Protein 4IIL (pdb70)

B-factor: mean 15.38, std 7.72, range [3.86, 47.24]

CATH classification: 3.40.50.2300 (+1 more: 3.40.50.2300)

Nearest PDB structures (foldseek):
  4iil-assembly1_A  TM=1.003E+00  e=1.555E-62  Treponema pallidum subsp. pallidum str. Nichols
  2fqy-assembly1_A  TM=8.908E-01  e=5.254E-22  Treponema pallidum
  7x0r-assembly1_A  TM=9.227E-01  e=4.796E-18  Acetivibrio thermocellus
  2hqb-assembly1_A  TM=8.273E-01  e=1.030E-17  Halalkalibacterium halodurans
  2fn9-assembly2_B  TM=6.939E-01  e=2.422E-09  Thermotoga maritima MSB8

Foldseek 3Di:
DEAEEEEEEQADCPQFLLNVLLVLQLVVQQVVVVVVVHHYHYYYHHPHWPNVCSLVVVLVVLVVVHHQEYEYEAACVVVSCVVSCVVRVNYAYEYECYFDADRQQYAYEHEQLLVLLLLLLLLQLVVLCDPPPQHDPAQEAEEEAQDDDCCVVPGNVVSSLVSNVVVPVRHDYHYHYQPAQADLCSSLVVLVVRVVVRHQEYEYNRGNNVLSNLVNCVVPPHAYAYEADDCCVVRQLRHQWYWHFSNNN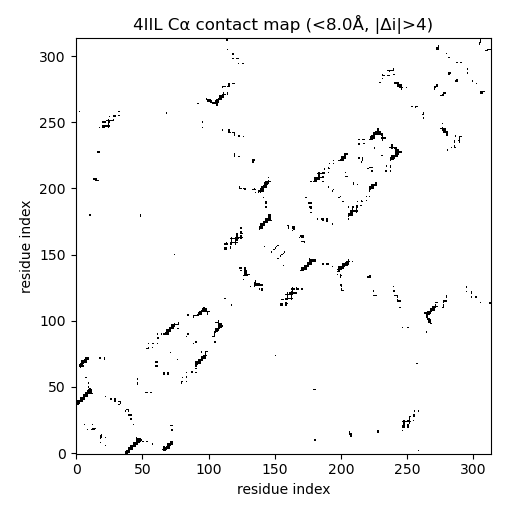VSNVQSNCSVVVNHHSYYYHYHYLLNPGIDIDPPDVSNVVNDDDVSSVVSVVVSVCPNVCVDDRD

Sequence (314 aa):
RRAVRRIAVFVPGFRHHDSPVYAMLCDGVERAVTQERATGRSSIGLDIIEAGPNQALWREKKLAHHLAAEQRYRLIVSSNPALPHVLEEPILRQFPLQRFLVLDAYAPQEHSSLITFRYNQWWEQAYLAGHLSALVSASAMRFANADKKIGLIAGQSSYPVMTTQTIIPAFLAGARAVDPAFEVDVRVVGNWYDAAKSADLARIILFHEGVDVMMMMPICGGANQGVLAAARELGFYVSSWFDDNGYARAPGYVVGSSVMEQERLAYEQTLLRCCIRRGELPSAGAWTLGVKDGYVRFIEEDPLYLQTVPEPIRVRRQSSALLRRRIQSGELTLP

Radius of gyration: 19.91 Å; Cα contacts (8 Å, |Δi|>4): 736; chains: 1; bounding box: 40×53×46 Å

Secondary structure (DSSP, 8-state):
--EEEEEEESS-STT-HHHHHHHHHHHHHHHHHHTTT--EEEEEEE--S-GGGHHHHHHHHHHTT--SEEEEESTTHHHHHHHHHHH-TT--EEEES---TT-SSEEEEEE-HHHHHHHHHHHHHHHHHS--TT--SS-EEEEEESS--HHIIIIIHHHHHHHHHHH-TT-EEEEEE-SSSS-HHHHHHHHHHHHHHT--EEEEE-GGGHHHHHHHIIIII-EEEEEES--GGGSTTTEEEEEEE-HHHHHHHHHHHHHHT---S-EEEEE-GGGTSEEE----HHHHHHS-HHHHHHHHHHHHHHHHSSS---

InterPro domains:
  IPR003760 ABC transporter substrate-binding protein PnrA-like [PF02608] (30-337)
  IPR028082 Periplasmic binding protein-like I [SSF53822] (31-291)
  IPR050957 BMP Lipoprotein [PTHR34296] (67-340)

Organism: Treponema pallidum (strain Nichols) (NCBI:txid243276)

Structure (mmCIF, N/CA/C/O backbone):
data_4IIL
#
_entry.id   4IIL
#
_cell.length_a   75.955
_cell.length_b   107.790
_cell.length_c   72.881
_cell.angle_alpha   90.000
_cell.angle_beta   90.000
_cell.angle_gamma   90.000
#
_symmetry.space_group_name_H-M   'C 2 2 21'
#
loop_
_entity.id
_entity.type
_entity.pdbx_description
1 polymer 'Membrane lipoprotein TpN38(b)'
2 non-polymer RIBOFLAVIN
3 non-polymer 'SODIUM ION'
4 non-polymer 'POTASSIUM ION'
5 non-polymer 1,2-ETHANEDIOL
6 water water
#
loop_
_atom_site.group_PDB
_atom_site.id
_atom_site.type_symbol
_atom_site.label_atom_id
_atom_site.label_alt_id
_atom_site.label_comp_id
_atom_site.label_asym_id
_atom_site.label_entity_id
_atom_site.label_seq_id
_atom_site.pdbx_PDB_ins_code
_atom_site.Cartn_x
_atom_site.Cartn_y
_atom_site.Cartn_z
_atom_site.occupancy
_atom_site.B_iso_or_equiv
_atom_site.auth_seq_id
_atom_site.auth_comp_id
_atom_site.auth_asym_id
_atom_site.auth_atom_id
_atom_site.pdbx_PDB_model_num
ATOM 1 N N A ARG A 1 31 ? 2.691 63.977 8.153 0.54 33.09 9 ARG A N 1
ATOM 2 N N B ARG A 1 31 ? 2.843 64.035 8.393 0.46 32.10 9 ARG A N 1
ATOM 3 C CA A ARG A 1 31 ? 4.052 63.991 7.621 0.54 32.13 9 ARG A CA 1
ATOM 4 C CA B ARG A 1 31 ? 4.048 64.050 7.568 0.46 31.44 9 ARG A CA 1
ATOM 5 C C A ARG A 1 31 ? 4.576 62.581 7.410 0.54 30.76 9 ARG A C 1
ATOM 6 C C B ARG A 1 31 ? 4.620 62.637 7.421 0.46 30.40 9 ARG A C 1
ATOM 7 O O A ARG A 1 31 ? 4.461 61.733 8.296 0.54 30.76 9 ARG A O 1
ATOM 8 O O B ARG A 1 31 ? 4.567 61.840 8.360 0.46 30.24 9 ARG A O 1
ATOM 47 N N . ALA A 1 32 ? 5.169 62.336 6.244 1.00 29.11 10 ALA A N 1
ATOM 48 C CA . ALA A 1 32 ? 5.792 61.036 5.979 1.00 28.08 10 ALA A CA 1
ATOM 49 C C . ALA A 1 32 ? 7.067 60.866 6.797 1.00 27.59 10 ALA A C 1
ATOM 50 O O . ALA A 1 32 ? 7.735 61.841 7.135 1.00 30.10 10 ALA A O 1
ATOM 58 N N . VAL A 1 33 ? 7.399 59.620 7.107 1.00 22.61 11 VAL A N 1
ATOM 59 C CA . VAL A 1 33 ? 8.579 59.291 7.890 1.00 19.38 11 VAL A CA 1
ATOM 60 C C . VAL A 1 33 ? 9.286 58.105 7.223 1.00 15.75 11 VAL A C 1
ATOM 61 O O . VAL A 1 33 ? 8.633 57.173 6.794 1.00 19.44 11 VAL A O 1
ATOM 74 N N A ARG A 1 34 ? 10.610 58.156 7.157 0.16 15.61 12 ARG A N 1
ATOM 75 N N B ARG A 1 34 ? 10.611 58.180 7.090 0.84 14.11 12 ARG A N 1
ATOM 76 C CA A ARG A 1 34 ? 11.378 57.057 6.589 0.16 15.11 12 ARG A CA 1
ATOM 77 C CA B ARG A 1 34 ? 11.421 57.073 6.563 0.84 12.33 12 ARG A CA 1
ATOM 78 C C A ARG A 1 34 ? 12.515 56.638 7.513 0.16 12.47 12 ARG A C 1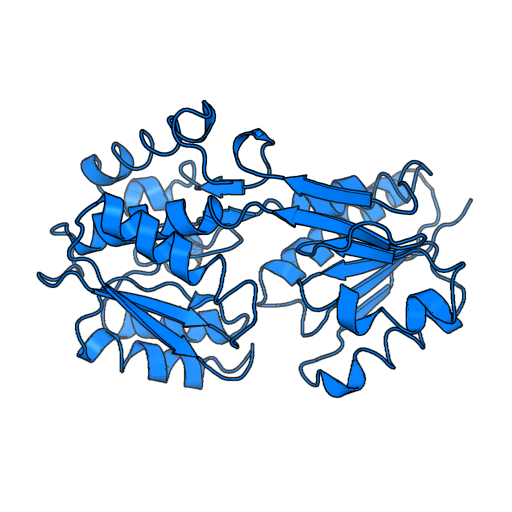
ATOM 79 C C B ARG A 1 34 ? 12.457 56.645 7.586 0.84 9.57 12 ARG A C 1
ATOM 80 O O A ARG A 1 34 ? 13.324 57.456 7.948 0.16 12.70 12 ARG A O 1
ATOM 81 O O B ARG A 1 34 ? 13.177 57.470 8.135 0.84 10.05 12 ARG A O 1
ATOM 122 N N . ILE A 1 35 ? 12.546 55.344 7.807 1.00 9.71 13 ILE A N 1
ATOM 123 C CA . ILE A 1 35 ? 13.452 54.762 8.775 1.00 8.77 13 ILE A CA 1
ATOM 124 C C . ILE A 1 35 ? 14.318 53.724 8.074 1.00 9.04 13 ILE A C 1
ATOM 125 O O . ILE A 1 35 ? 13.842 52.988 7.194 1.00 8.99 13 ILE A O 1
ATOM 142 N N . ALA A 1 36 ? 15.590 53.672 8.455 1.00 7.37 14 ALA A N 1
ATOM 143 C CA . ALA A 1 36 ? 16.482 52.608 8.013 1.00 7.88 14 ALA A CA 1
ATOM 144 C C . ALA A 1 36 ? 16.948 51.803 9.209 1.00 7.17 14 ALA A C 1
ATOM 145 O O . ALA A 1 36 ? 17.204 52.367 10.274 1.00 9.02 14 ALA A O 1
ATOM 152 N N . VAL A 1 37 ? 17.062 50.487 9.028 1.00 7.05 15 VAL A N 1
ATOM 153 C CA . VAL A 1 37 ? 17.739 49.630 9.995 1.00 6.16 15 VAL A CA 1
ATOM 154 C C . VAL A 1 37 ? 19.006 49.105 9.352 1.00 6.73 15 VAL A C 1
ATOM 155 O O . VAL A 1 37 ? 18.956 48.508 8.280 1.00 9.05 15 VAL A O 1
ATOM 168 N N . PHE A 1 38 ? 20.136 49.352 10.007 1.00 6.55 16 PHE A N 1
ATOM 169 C CA . PHE A 1 38 ? 21.420 48.813 9.576 1.00 6.54 16 PHE A CA 1
ATOM 170 C C . PHE A 1 38 ? 21.721 47.570 10.408 1.00 6.38 16 PHE A C 1
ATOM 171 O O . PHE A 1 38 ? 21.907 47.653 11.629 1.00 7.02 16 PHE A O 1
ATOM 188 N N . VAL A 1 39 ? 21.714 46.411 9.754 1.00 6.71 17 VAL A N 1
ATOM 189 C CA . VAL A 1 39 ? 21.995 45.163 10.456 1.00 6.29 17 VAL A CA 1
ATOM 190 C C . VAL A 1 39 ? 23.476 44.814 10.248 1.00 6.88 17 VAL A C 1
ATOM 191 O O . VAL A 1 39 ? 23.890 44.555 9.105 1.00 7.64 17 VAL A O 1
ATOM 204 N N . PRO A 1 40 ? 24.271 44.801 11.336 1.00 7.63 18 PRO A N 1
ATOM 205 C CA . PRO A 1 40 ? 25.702 44.522 11.190 1.00 7.85 18 PRO A CA 1
ATOM 206 C C . PRO A 1 40 ? 25.941 43.007 11.120 1.00 7.89 18 PRO A C 1
ATOM 207 O O . PRO A 1 40 ? 26.475 42.394 12.039 1.00 8.25 18 PRO A O 1
ATOM 218 N N . GLY A 1 41 ? 25.530 42.424 9.996 1.00 8.25 19 GLY A N 1
ATOM 219 C CA . GLY A 1 41 ? 25.517 40.991 9.786 1.00 8.32 19 GLY A CA 1
ATOM 220 C C . GLY A 1 41 ? 24.268 40.629 9.006 1.00 9.03 19 GLY A C 1
ATOM 221 O O . GLY A 1 41 ? 23.938 41.295 8.020 1.00 9.07 19 GLY A O 1
ATOM 225 N N . PHE A 1 42 ? 23.567 39.598 9.469 1.00 9.38 20 PHE A N 1
ATOM 226 C CA . PHE A 1 42 ? 22.337 39.118 8.845 1.00 9.56 20 PHE A CA 1
ATOM 227 C C . PHE A 1 42 ? 21.245 39.085 9.899 1.00 9.58 20 PHE A C 1
ATOM 228 O O . PHE A 1 42 ? 21.502 38.805 11.077 1.00 10.50 20 PHE A O 1
ATOM 245 N N . ARG A 1 43 ? 20.021 39.353 9.464 1.00 9.43 21 ARG A N 1
ATOM 246 C CA . ARG A 1 43 ? 18.858 39.332 10.347 1.00 10.66 21 ARG A CA 1
ATOM 247 C C . ARG A 1 43 ? 18.512 37.929 10.886 1.00 9.92 21 ARG A C 1
ATOM 248 O O . ARG A 1 43 ? 18.381 37.715 12.091 1.00 11.77 21 ARG A O 1
ATOM 269 N N A HIS A 1 44 ? 18.370 36.984 9.970 0.48 10.21 22 HIS A N 1
ATOM 270 N N B HIS A 1 44 ? 18.327 36.978 9.982 0.52 9.86 22 HIS A N 1
ATOM 271 C CA A HIS A 1 44 ? 17.975 35.633 10.317 0.48 12.19 22 HIS A CA 1
ATOM 272 C CA B HIS A 1 44 ? 17.884 35.643 10.361 0.52 12.36 22 HIS A CA 1
ATOM 273 C C A HIS A 1 44 ? 19.054 34.954 11.145 0.48 11.71 22 HIS A C 1
ATOM 274 C C B HIS A 1 44 ? 18.998 34.878 11.066 0.52 12.37 22 HIS A C 1
ATOM 275 O O A HIS A 1 44 ? 20.247 35.121 10.895 0.48 13.99 22 HIS A O 1
ATOM 276 O O B HIS A 1 44 ? 20.152 34.901 10.646 0.52 13.80 22 HIS A O 1
ATOM 305 N N . ASP A 1 45 ? 18.613 34.170 12.115 1.00 13.02 23 ASP A N 1
ATOM 306 C CA . ASP A 1 45 ? 19.477 33.309 12.889 1.00 11.26 23 ASP A CA 1
ATOM 307 C C . ASP A 1 45 ? 20.390 34.058 13.854 1.00 8.37 23 ASP A C 1
ATOM 308 O O . ASP A 1 45 ? 21.179 33.423 14.510 1.00 8.95 23 ASP A O 1
ATOM 318 N N . SER A 1 46 ? 20.235 35.380 13.973 1.00 8.53 24 SER A N 1
ATOM 319 C CA . SER A 1 46 ? 20.939 36.207 14.956 1.00 8.16 24 SER A CA 1
ATOM 320 C C . SER A 1 46 ? 19.940 36.854 15.895 1.00 8.21 24 SER A C 1
ATOM 321 O O . SER A 1 46 ? 19.326 37.833 15.527 1.00 8.53 24 SER A O 1
ATOM 329 N N . PRO A 1 47 ? 19.787 36.318 17.116 1.00 8.89 25 PRO A N 1
ATOM 330 C CA . PRO A 1 47 ? 18.702 36.810 17.988 1.00 9.59 25 PRO A CA 1
ATOM 331 C C . PRO A 1 47 ? 18.642 38.325 18.138 1.00 8.10 25 PRO A C 1
ATOM 332 O O . PRO A 1 47 ? 17.577 38.902 17.989 1.00 8.60 25 PRO A O 1
ATOM 343 N N . VAL A 1 48 ? 19.763 38.976 18.387 1.00 8.14 26 VAL A N 1
ATOM 344 C CA . VAL A 1 48 ? 19.721 40.430 18.582 1.00 8.37 26 VAL A CA 1
ATOM 345 C C . VAL A 1 48 ? 19.169 41.158 17.358 1.00 7.08 26 VAL A C 1
ATOM 346 O O . VAL A 1 48 ? 18.440 42.137 17.492 1.00 7.43 26 VAL A O 1
ATOM 359 N N . TYR A 1 49 ? 19.549 40.716 16.159 1.00 7.87 27 TYR A N 1
ATOM 360 C CA . TYR A 1 49 ? 19.141 41.419 14.946 1.00 7.86 27 TYR A CA 1
ATOM 361 C C . TYR A 1 49 ? 17.734 41.012 14.517 1.00 7.39 27 TYR A C 1
ATOM 362 O O . TYR A 1 49 ? 16.985 41.836 13.969 1.00 8.34 27 TYR A O 1
ATOM 380 N N . ALA A 1 50 ? 17.364 39.750 14.739 1.00 7.55 28 ALA A N 1
ATOM 381 C CA . ALA A 1 50 ? 16.010 39.306 14.441 1.00 8.03 28 ALA A CA 1
ATOM 382 C C . ALA A 1 50 ? 15.036 40.097 15.322 1.00 7.51 28 ALA A C 1
ATOM 383 O O . ALA A 1 50 ? 14.009 40.592 14.850 1.00 8.11 28 ALA A O 1
ATOM 390 N N . MET A 1 51 ? 15.355 40.236 16.607 1.00 6.86 29 MET A N 1
ATOM 391 C CA . MET A 1 51 ? 14.510 40.983 17.532 1.00 7.28 29 MET A CA 1
ATOM 392 C C . MET A 1 51 ? 14.44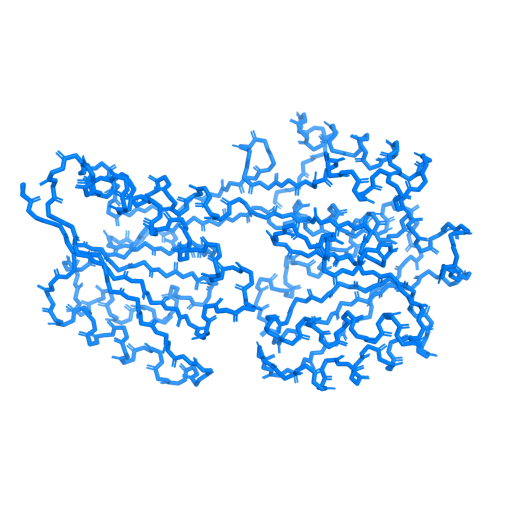0 42.449 17.118 1.00 6.05 29 MET A C 1
ATOM 393 O O . MET A 1 51 ? 13.372 43.067 17.130 1.00 7.54 29 MET A O 1
ATOM 407 N N . LEU A 1 52 ? 15.585 43.029 16.760 1.00 6.32 30 LEU A N 1
ATOM 408 C CA . LEU A 1 52 ? 15.640 44.435 16.362 1.00 7.45 30 LEU A CA 1
ATOM 409 C C . LEU A 1 52 ? 14.700 44.674 15.177 1.00 6.89 30 LEU A C 1
ATOM 410 O O . LEU A 1 52 ? 13.854 45.582 15.192 1.00 7.53 30 LEU A O 1
ATOM 426 N N . CYS A 1 53 ? 14.874 43.884 14.126 1.00 6.53 31 CYS A N 1
ATOM 427 C CA . CYS A 1 53 ? 14.082 44.076 12.930 1.00 7.20 31 CYS A CA 1
ATOM 428 C C . CYS A 1 53 ? 12.603 43.792 13.176 1.00 6.32 31 CYS A C 1
ATOM 429 O O . CYS A 1 53 ? 11.754 44.520 12.676 1.00 7.68 31 CYS A O 1
ATOM 437 N N . ASP A 1 54 ? 12.289 42.735 13.930 1.00 7.21 32 ASP A N 1
ATOM 438 C CA . ASP A 1 54 ? 10.900 42.424 14.248 1.00 7.95 32 ASP A CA 1
ATOM 439 C C . ASP A 1 54 ? 10.239 43.607 14.959 1.00 6.74 32 ASP A C 1
ATOM 440 O O . ASP A 1 54 ? 9.101 43.969 14.653 1.00 8.85 32 ASP A O 1
ATOM 449 N N . GLY A 1 55 ? 10.930 44.210 15.932 1.00 7.50 33 GLY A N 1
ATOM 450 C CA . GLY A 1 55 ? 10.324 45.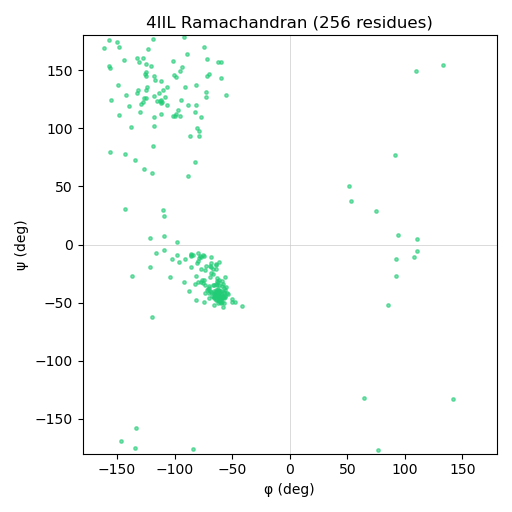300 16.685 1.00 7.68 33 GLY A CA 1
ATOM 451 C C . GLY A 1 55 ? 10.150 46.571 15.866 1.00 7.11 33 GLY A C 1
ATOM 452 O O . GLY A 1 55 ? 9.110 47.232 15.967 1.00 7.62 33 GLY A O 1
ATOM 456 N N . VAL A 1 56 ? 11.150 46.919 15.062 1.00 6.91 34 VAL A N 1
ATOM 457 C CA . VAL A 1 56 ? 11.021 48.087 14.193 1.00 7.17 34 VAL A CA 1
ATOM 458 C C . VAL A 1 56 ? 9.857 47.870 13.226 1.00 7.35 34 VAL A C 1
ATOM 459 O O . VAL A 1 56 ? 9.018 48.763 13.036 1.00 7.87 34 VAL A O 1
ATOM 472 N N . GLU A 1 57 ? 9.789 46.682 12.620 1.00 7.99 35 GLU A N 1
ATOM 473 C CA . GLU A 1 57 ? 8.699 46.371 11.701 1.00 8.81 35 GLU A CA 1
ATOM 474 C C . GLU A 1 57 ? 7.346 46.442 12.382 1.00 10.08 35 GLU A C 1
ATOM 475 O O . GLU A 1 57 ? 6.385 46.929 11.794 1.00 10.20 35 GLU A O 1
ATOM 487 N N . ARG A 1 58 ? 7.258 45.969 13.615 1.00 9.09 36 ARG A N 1
ATOM 488 C CA . ARG A 1 58 ? 5.978 45.982 14.319 1.00 8.90 36 ARG A CA 1
ATOM 489 C C . ARG A 1 58 ? 5.485 47.421 14.501 1.00 8.98 36 ARG A C 1
ATOM 490 O O . ARG A 1 58 ? 4.303 47.715 14.301 1.00 9.94 36 ARG A O 1
ATOM 511 N N . ALA A 1 59 ? 6.390 48.316 14.866 1.00 8.62 37 ALA A N 1
ATOM 512 C CA . ALA A 1 59 ? 6.037 49.726 15.044 1.00 8.86 37 ALA A CA 1
ATOM 513 C C . ALA A 1 59 ? 5.620 50.368 13.719 1.00 8.58 37 ALA A C 1
ATOM 514 O O . ALA A 1 59 ? 4.621 51.090 13.657 1.00 9.07 37 ALA A O 1
ATOM 521 N N . VAL A 1 60 ? 6.395 50.125 12.668 1.00 9.07 38 VAL A N 1
ATOM 522 C CA . VAL A 1 60 ? 6.106 50.691 11.366 1.00 9.11 38 VAL A CA 1
ATOM 523 C C . VAL A 1 60 ? 4.750 50.184 10.838 1.00 9.41 38 VAL A C 1
ATOM 524 O O . VAL A 1 60 ? 3.942 50.983 10.374 1.00 10.09 38 VAL A O 1
ATOM 537 N N . THR A 1 61 ? 4.511 48.876 10.910 1.00 10.22 39 THR A N 1
ATOM 538 C CA . THR A 1 61 ? 3.261 48.290 10.443 1.00 11.02 39 THR A CA 1
ATOM 539 C C . THR A 1 61 ? 2.089 48.890 11.222 1.00 11.35 39 THR A C 1
ATOM 540 O O . THR A 1 61 ? 1.052 49.246 10.660 1.00 11.51 39 THR A O 1
ATOM 551 N N . GLN A 1 62 ? 2.265 49.025 12.526 1.00 10.19 40 GLN A N 1
ATOM 552 C CA . GLN A 1 62 ? 1.222 49.566 13.377 1.00 10.61 40 GLN A CA 1
ATOM 553 C C . GLN A 1 62 ? 0.841 50.968 12.959 1.00 9.87 40 GLN A C 1
ATOM 554 O O . GLN A 1 62 ? -0.334 51.286 12.780 1.00 11.45 40 GLN A O 1
ATOM 568 N N . GLU A 1 63 ? 1.834 51.832 12.801 1.00 10.19 41 GLU A N 1
ATOM 569 C CA . GLU A 1 63 ? 1.534 53.217 12.470 1.00 11.46 41 GLU A CA 1
ATOM 570 C C . GLU A 1 63 ? 1.092 53.407 11.017 1.00 12.34 41 GLU A C 1
ATOM 571 O O . GLU A 1 63 ? 0.276 54.284 10.723 1.00 13.73 41 GLU A O 1
ATOM 583 N N . ARG A 1 64 ? 1.586 52.581 10.107 1.00 12.18 42 ARG A N 1
ATOM 584 C CA . ARG A 1 64 ? 1.062 52.584 8.740 1.00 14.17 42 ARG A CA 1
ATOM 585 C C . ARG A 1 64 ? -0.437 52.332 8.718 1.00 14.87 42 ARG A C 1
ATOM 586 O O . ARG A 1 64 ? -1.160 52.898 7.898 1.00 16.51 42 ARG A O 1
ATOM 607 N N . ALA A 1 65 ? -0.900 51.461 9.606 1.00 14.73 43 ALA A N 1
ATOM 608 C CA . ALA A 1 65 ? -2.303 51.062 9.630 1.00 16.84 43 ALA A CA 1
ATOM 609 C C . ALA A 1 65 ? -3.230 52.199 10.060 1.00 19.12 43 ALA A C 1
ATOM 610 O O . ALA A 1 65 ? -4.460 52.079 9.942 1.00 22.95 43 ALA A O 1
ATOM 617 N N . THR A 1 66 ? -2.662 53.296 10.549 1.00 17.06 44 THR A N 1
ATOM 618 C CA . THR A 1 66 ? -3.451 54.476 10.886 1.00 17.70 44 THR A CA 1
ATOM 619 C C . THR A 1 66 ? -3.656 55.368 9.669 1.00 19.46 44 THR A C 1
ATOM 620 O O . THR A 1 66 ? -4.410 56.333 9.735 1.00 22.85 44 THR A O 1
ATOM 631 N N . GLY A 1 67 ? -2.976 55.057 8.568 1.00 18.34 45 GLY A N 1
ATOM 632 C CA . GLY A 1 67 ? -3.110 55.825 7.342 1.00 20.40 45 GLY A CA 1
ATOM 633 C C . GLY A 1 67 ? -1.860 56.610 7.019 1.00 21.42 45 GLY A C 1
ATOM 634 O O . GLY A 1 67 ? -1.741 57.232 5.966 1.00 25.41 45 GLY A O 1
ATOM 638 N N . ARG A 1 68 ? -0.902 56.572 7.922 1.00 18.43 46 ARG A N 1
ATOM 639 C CA . ARG A 1 68 ? 0.308 57.336 7.742 1.00 18.92 46 ARG A CA 1
ATOM 640 C C . ARG A 1 68 ? 1.296 56.671 6.793 1.00 16.57 46 ARG A C 1
ATOM 641 O O . ARG A 1 68 ? 1.430 55.456 6.780 1.00 16.74 46 ARG A O 1
ATOM 662 N N A SER A 1 69 ? 1.999 57.489 6.016 0.48 16.93 47 SER A N 1
ATOM 663 N N B SER A 1 69 ? 2.001 57.487 6.017 0.52 17.04 47 SER A N 1
ATOM 664 C CA A SER A 1 69 ? 3.030 57.010 5.102 0.48 17.12 47 SER A CA 1
ATOM 665 C CA B SER A 1 69 ? 3.029 56.994 5.109 0.52 17.34 47 SER A CA 1
ATOM 666 C C A SER A 1 69 ? 4.343 56.831 5.853 0.48 15.12 47 SER A C 1
ATOM 667 C C B SER A 1 69 ? 4.340 56.828 5.857 0.52 15.16 47 SER A C 1
ATOM 668 O O A SER A 1 69 ? 4.938 57.805 6.327 0.48 15.46 47 SER A O 1
ATOM 669 O O B SER A 1 69 ? 4.933 57.804 6.329 0.52 15.36 47 SER A O 1
ATOM 684 N N . ILE A 1 70 ? 4.795 55.587 5.962 1.00 14.85 48 ILE A N 1
ATOM 685 C CA . ILE A 1 70 ? 6.035 55.283 6.661 1.00 14.89 48 ILE A CA 1
ATOM 686 C C . ILE A 1 70 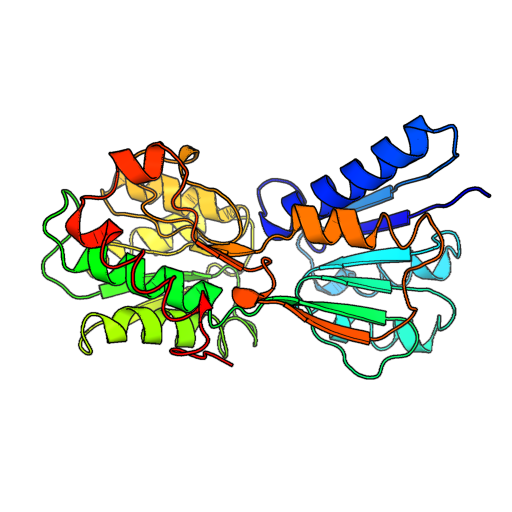? 6.847 54.332 5.817 1.00 14.76 48 ILE A C 1
ATOM 687 O O . ILE A 1 70 ? 6.366 53.286 5.395 1.00 18.19 48 ILE A O 1
ATOM 704 N N . GLY A 1 71 ? 8.076 54.726 5.537 1.00 14.33 49 GLY A N 1
ATOM 705 C CA . GLY A 1 71 ? 8.994 53.885 4.797 1.00 14.20 49 GLY A CA 1
ATOM 706 C C . GLY A 1 71 ? 9.937 53.179 5.750 1.00 13.00 49 GLY A C 1
ATOM 707 O O . GLY A 1 71 ? 10.351 53.745 6.772 1.00 13.75 49 GLY A O 1
ATOM 711 N N . LEU A 1 72 ? 10.284 51.940 5.428 1.00 11.24 50 LEU A N 1
ATOM 712 C CA . LEU A 1 72 ? 11.261 51.188 6.211 1.00 10.06 50 LEU A CA 1
ATOM 713 C C . LEU A 1 72 ? 12.155 50.407 5.265 1.00 9.46 50 LEU A C 1
ATOM 714 O O . LEU A 1 72 ? 11.688 49.570 4.489 1.00 10.59 50 LEU A O 1
ATOM 730 N N . ASP A 1 73 ? 13.452 50.711 5.312 1.00 7.97 51 ASP A N 1
ATOM 731 C CA . ASP A 1 73 ? 14.468 49.974 4.577 1.00 7.80 51 ASP A CA 1
ATOM 732 C C . ASP A 1 73 ? 15.380 49.263 5.575 1.00 8.54 51 ASP A C 1
ATOM 733 O O . ASP A 1 73 ? 15.869 49.865 6.537 1.00 9.77 51 ASP A O 1
ATOM 742 N N . ILE A 1 74 ? 15.611 47.969 5.357 1.00 7.71 52 ILE A N 1
ATOM 743 C CA . ILE A 1 74 ? 16.518 47.180 6.189 1.00 7.85 52 ILE A CA 1
ATOM 744 C C . ILE A 1 74 ? 17.730 46.814 5.339 1.00 8.67 52 ILE A C 1
ATOM 745 O O . ILE A 1 74 ? 17.606 46.214 4.273 1.00 9.68 52 ILE A O 1
ATOM 761 N N . ILE A 1 75 ? 18.899 47.221 5.801 1.00 7.72 53 ILE A N 1
ATOM 762 C CA . ILE A 1 75 ? 20.152 46.940 5.104 1.00 8.75 53 ILE A CA 1
ATOM 763 C C . ILE A 1 75 ? 20.895 45.863 5.886 1.00 8.67 53 ILE A C 1
ATOM 764 O O . ILE A 1 75 ? 21.224 46.061 7.054 1.00 9.91 53 ILE A O 1
ATOM 780 N N . GLU A 1 76 ? 21.156 44.727 5.250 1.00 8.98 54 GLU A N 1
ATOM 781 C CA . GLU A 1 76 ? 21.967 43.689 5.852 1.00 9.65 54 GLU A CA 1
ATOM 782 C C . GLU A 1 76 ? 23.380 43.852 5.375 1.00 9.70 54 GLU A C 1
ATOM 783 O O . GLU A 1 76 ? 23.700 43.579 4.214 1.00 13.43 54 GLU A O 1
ATOM 795 N N . ALA A 1 77 ? 24.250 44.258 6.273 1.00 9.29 55 ALA A N 1
ATOM 796 C CA . ALA A 1 77 ? 25.619 44.562 5.879 1.00 10.34 55 ALA A CA 1
ATOM 797 C C . ALA A 1 77 ? 26.438 43.311 5.591 1.00 9.91 55 ALA A C 1
ATOM 798 O O . ALA A 1 77 ? 27.451 43.388 4.909 1.00 13.33 55 ALA A O 1
ATOM 805 N N . GLY A 1 78 ? 26.029 42.170 6.122 1.00 10.77 56 GLY A N 1
ATOM 806 C CA . GLY A 1 78 ? 26.848 40.985 6.003 1.00 11.55 56 GLY A CA 1
ATOM 807 C C . GLY A 1 78 ? 28.029 40.992 6.959 1.00 10.60 56 GLY A C 1
ATOM 808 O O . GLY A 1 78 ? 28.190 41.898 7.779 1.00 10.76 56 GLY A O 1
ATOM 812 N N . PRO A 1 79 ? 28.876 39.956 6.867 1.00 10.99 57 PRO A N 1
ATOM 813 C CA . PRO A 1 79 ? 29.878 39.709 7.902 1.00 11.68 57 PRO A CA 1
ATOM 814 C C . PRO A 1 79 ? 31.126 40.575 7.817 1.00 12.51 57 PRO A C 1
ATOM 815 O O . PRO A 1 79 ? 31.877 40.586 8.805 1.00 15.24 57 PRO A O 1
ATOM 826 N N . ASN A 1 80 ? 31.357 41.265 6.698 1.00 11.14 58 ASN A N 1
ATOM 827 C CA . ASN A 1 80 ? 32.606 41.992 6.504 1.00 12.48 58 ASN A CA 1
ATOM 828 C C . ASN A 1 80 ? 32.579 43.311 7.259 1.00 11.15 58 ASN A C 1
ATOM 829 O O . ASN A 1 80 ? 32.054 44.318 6.767 1.00 11.93 58 ASN A O 1
ATOM 840 N N . GLN A 1 81 ? 33.169 43.318 8.446 1.00 11.07 59 GLN A N 1
ATOM 841 C CA . GLN A 1 81 ? 33.110 44.497 9.312 1.00 11.16 59 GLN A CA 1
ATOM 842 C C . GLN A 1 81 ? 33.856 45.706 8.754 1.00 11.62 59 GLN A C 1
ATOM 843 O O . GLN A 1 81 ? 33.555 46.849 9.121 1.00 13.52 59 GLN A O 1
ATOM 857 N N . ALA A 1 82 ? 34.795 45.467 7.843 1.00 13.49 60 ALA A N 1
ATOM 858 C CA . ALA A 1 82 ? 35.568 46.565 7.279 1.00 15.22 60 ALA A CA 1
ATOM 859 C C . ALA A 1 82 ? 34.735 47.475 6.390 1.00 15.56 60 ALA A C 1
ATOM 860 O O . ALA A 1 82 ? 35.150 48.594 6.093 1.00 18.38 60 ALA A O 1
ATOM 867 N N . LEU A 1 83 ? 33.562 47.003 5.977 1.00 12.48 61 LEU A N 1
ATOM 868 C CA . LEU A 1 83 ? 32.687 47.798 5.120 1.00 13.17 61 LEU A CA 1
ATOM 869 C C . LEU A 1 83 ? 31.584 48.507 5.892 1.00 9.94 61 LEU A C 1
ATOM 870 O O . LEU A 1 83 ? 30.857 49.319 5.311 1.00 10.83 61 LEU A O 1
ATOM 886 N N . TRP A 1 84 ? 31.423 48.196 7.180 1.00 8.81 62 TRP A N 1
ATOM 887 C CA . TRP A 1 84 ? 30.283 48.744 7.915 1.00 8.93 62 TRP A CA 1
ATOM 888 C C . TRP A 1 84 ? 30.275 50.269 7.954 1.00 8.66 62 TRP A C 1
ATOM 889 O O . TRP A 1 84 ? 29.226 50.889 7.735 1.00 9.65 62 TRP A O 1
ATOM 910 N N . ARG A 1 85 ? 31.419 50.881 8.238 1.00 9.77 63 ARG A N 1
ATOM 911 C CA . ARG A 1 85 ? 31.467 52.321 8.389 1.00 9.26 63 ARG A CA 1
ATOM 912 C C . ARG A 1 85 ? 31.052 53.021 7.088 1.00 8.95 63 ARG A C 1
ATOM 913 O O . ARG A 1 85 ? 30.236 53.940 7.106 1.00 9.30 63 ARG A O 1
ATOM 934 N N . GLU A 1 86 ? 31.615 52.601 5.958 1.00 9.56 64 GLU A N 1
ATOM 935 C CA . GLU A 1 86 ? 31.267 53.259 4.702 1.00 10.20 64 GLU A CA 1
ATOM 936 C C . GLU A 1 86 ? 29.800 53.046 4.312 1.00 9.30 64 GLU A C 1
ATOM 937 O O . GLU A 1 86 ? 29.185 53.938 3.729 1.00 10.01 64 GLU A O 1
ATOM 949 N N A LYS A 1 87 ? 29.248 51.879 4.633 0.59 8.57 65 LYS A N 1
ATOM 950 N N B LYS A 1 87 ? 29.242 51.888 4.645 0.41 9.44 65 LYS A N 1
ATOM 951 C CA A LYS A 1 87 ? 27.827 51.629 4.376 0.59 8.48 65 LYS A CA 1
ATOM 952 C CA B LYS A 1 87 ? 27.828 51.640 4.371 0.41 9.82 65 LYS A CA 1
ATOM 953 C C A LYS A 1 87 ? 26.949 52.579 5.193 0.59 8.15 65 LYS A C 1
ATOM 954 C C B LYS A 1 87 ? 26.930 52.560 5.200 0.41 9.00 65 LYS A C 1
ATOM 955 O O A LYS A 1 87 ? 26.023 53.187 4.663 0.59 8.81 65 LYS A O 1
ATOM 956 O O B LYS A 1 87 ? 25.968 53.126 4.684 0.41 9.76 65 LYS A O 1
ATOM 993 N N . LEU A 1 88 ? 27.252 52.726 6.476 1.00 8.35 66 LEU A N 1
ATOM 994 C CA . LEU A 1 88 ? 26.527 53.673 7.327 1.00 10.10 66 LEU A CA 1
ATOM 995 C C . LEU A 1 88 ? 26.701 55.116 6.852 1.00 9.59 66 LEU A C 1
ATOM 996 O O . LEU A 1 88 ? 25.758 55.908 6.899 1.00 9.99 66 LEU A O 1
ATOM 1013 N N . ALA A 1 89 ? 27.904 55.467 6.418 1.00 8.96 67 ALA A N 1
ATOM 1014 C CA . ALA A 1 89 ? 28.127 56.818 5.921 1.00 10.29 67 ALA A CA 1
ATOM 1015 C C . ALA A 1 89 ? 27.248 57.091 4.692 1.00 9.37 67 ALA A C 1
ATOM 1016 O O . ALA A 1 89 ? 26.686 58.178 4.558 1.00 10.58 67 ALA A O 1
ATOM 1023 N N A HIS A 1 90 ? 27.130 56.096 3.814 0.41 9.75 68 HIS A N 1
ATOM 1024 N N B HIS A 1 90 ? 27.128 56.115 3.798 0.59 8.97 68 HIS A N 1
ATOM 1025 C CA A HIS A 1 90 ? 26.269 56.192 2.632 0.41 9.80 68 HIS A CA 1
ATOM 1026 C CA B HIS A 1 90 ? 26.277 56.293 2.625 0.59 7.94 68 HIS A CA 1
ATOM 1027 C C A HIS A 1 90 ? 24.823 56.457 3.033 0.41 8.81 68 HIS A C 1
ATOM 1028 C C B HIS A 1 90 ? 24.804 56.471 3.030 0.59 7.71 68 HIS A C 1
ATOM 1029 O O A HIS A 1 90 ? 24.157 57.317 2.468 0.41 9.45 68 HIS A O 1
ATOM 1030 O O B HIS A 1 90 ? 24.093 57.283 2.454 0.59 8.69 68 HIS A O 1
ATOM 1059 N N . LEU A 1 91 ? 24.335 55.706 4.011 1.00 7.88 69 LEU A N 1
ATOM 1060 C CA . LEU A 1 91 ? 22.957 55.879 4.476 1.00 8.03 69 LEU A CA 1
ATOM 1061 C C . LEU A 1 91 ? 22.733 57.283 5.013 1.00 7.24 69 LEU A C 1
ATOM 1062 O O . LEU A 1 91 ? 21.692 57.901 4.739 1.00 8.02 69 LEU A O 1
ATOM 1079 N N . ALA A 1 92 ? 23.679 57.793 5.797 1.00 7.65 70 ALA A N 1
ATOM 1080 C CA . ALA A 1 92 ? 23.566 59.167 6.304 1.00 7.76 70 ALA A CA 1
ATOM 1081 C C . ALA A 1 92 ? 23.613 60.191 5.176 1.00 7.80 70 ALA A C 1
ATOM 1082 O O . ALA A 1 92 ? 22.848 61.159 5.164 1.00 8.85 70 ALA A O 1
ATOM 1089 N N . ALA A 1 93 ? 24.499 59.947 4.216 1.00 8.31 71 ALA A N 1
ATOM 1090 C CA . ALA A 1 93 ? 24.679 60.857 3.095 1.00 9.34 71 ALA A CA 1
ATOM 1091 C C . ALA A 1 93 ? 23.449 60.916 2.184 1.00 9.98 71 ALA A C 1
ATOM 1092 O O . ALA A 1 93 ? 23.229 61.923 1.519 1.00 12.68 71 ALA A O 1
ATOM 1099 N N . GLU A 1 94 ? 22.649 59.852 2.168 1.00 9.05 72 GLU A N 1
ATOM 1100 C CA . GLU A 1 94 ? 21.402 59.825 1.392 1.00 9.20 72 GLU A CA 1
ATOM 1101 C C . GLU A 1 94 ? 20.370 60.836 1.876 1.00 9.86 72 GLU A C 1
ATOM 1102 O O . GLU A 1 94 ? 19.467 61.203 1.131 1.00 10.67 72 GLU A O 1
ATOM 1114 N N . GLN A 1 95 ? 20.508 61.281 3.121 1.00 11.07 73 GLN A N 1
ATOM 1115 C CA . GLN A 1 95 ? 19.707 62.355 3.686 1.00 15.07 73 GLN A CA 1
ATOM 1116 C C . GLN A 1 95 ? 18.243 62.116 3.547 1.00 17.88 73 GLN A C 1
ATOM 1117 O O . GLN A 1 95 ? 17.485 63.049 3.254 1.00 21.90 73 GLN A O 1
ATOM 1131 N N . ARG A 1 96 ? 17.827 60.881 3.695 1.00 15.32 74 ARG A N 1
ATOM 1132 C CA . ARG A 1 96 ? 16.426 60.594 3.547 1.00 16.38 74 ARG A CA 1
ATOM 1133 C C . ARG A 1 96 ? 15.806 59.969 4.778 1.00 12.83 74 ARG A C 1
ATOM 1134 O O . ARG A 1 96 ? 14.607 60.021 4.924 1.00 16.21 74 ARG A O 1
ATOM 1155 N N . TYR A 1 97 ? 16.607 59.398 5.667 1.00 9.69 75 TYR A N 1
ATOM 1156 C CA . TYR A 1 97 ? 16.067 58.702 6.831 1.00 9.78 75 TYR A CA 1
ATOM 1157 C C . TYR A 1 97 ? 15.997 59.609 8.048 1.00 9.55 75 TYR A C 1
ATOM 1158 O O . TYR A 1 97 ? 17.006 60.188 8.462 1.00 9.42 75 TYR A O 1
ATOM 1176 N N . ARG A 1 98 ? 14.804 59.726 8.621 1.00 9.11 76 ARG A N 1
ATOM 1177 C CA . ARG A 1 98 ? 14.641 60.437 9.884 1.00 9.30 76 ARG A CA 1
ATOM 1178 C C . ARG A 1 98 ? 15.508 59.806 10.969 1.00 8.06 76 ARG A C 1
ATOM 1179 O O . ARG A 1 98 ? 16.007 60.489 11.847 1.00 10.80 76 ARG A O 1
ATOM 1200 N N . LEU A 1 99 ? 15.665 58.483 10.906 1.00 8.09 77 LEU A N 1
ATOM 1201 C CA . LEU A 1 99 ? 16.415 57.742 11.904 1.00 8.06 77 LEU A CA 1
ATOM 1202 C C . LEU A 1 99 ? 17.053 56.540 11.229 1.00 7.60 77 LEU A C 1
ATOM 1203 O O . LEU A 1 99 ? 16.402 55.864 10.429 1.00 7.96 77 LEU A O 1
ATOM 1219 N N . ILE A 1 100 ? 18.314 56.286 11.576 1.00 6.86 78 ILE A N 1
ATOM 1220 C CA . ILE A 1 100 ? 18.989 55.049 11.229 1.00 6.75 78 ILE A CA 1
ATOM 1221 C C . ILE A 1 100 ? 19.189 54.287 12.534 1.00 6.34 78 ILE A C 1
ATOM 1222 O O . ILE A 1 100 ? 19.771 54.813 13.488 1.00 7.28 78 ILE A O 1
ATOM 1238 N N . VAL A 1 101 ? 18.656 53.071 12.575 1.00 6.75 79 VAL A N 1
ATOM 1239 C CA . VAL A 1 101 ? 18.649 52.211 13.752 1.00 6.38 79 VAL A CA 1
ATOM 1240 C C . VAL A 1 101 ? 19.651 51.087 13.572 1.00 6.79 79 VAL A C 1
ATOM 1241 O O . VAL A 1 101 ? 19.701 50.463 12.517 1.00 7.78 79 VAL A O 1
ATOM 1254 N N . SER A 1 102 ? 20.436 50.794 14.601 1.00 6.62 80 SER A N 1
ATOM 1255 C CA . SER A 1 102 ? 21.310 49.636 14.550 1.00 6.60 80 SER A CA 1
ATOM 1256 C C . SER A 1 102 ? 21.447 49.021 15.939 1.00 7.28 80 SER A C 1
ATOM 1257 O O . SER A 1 102 ? 20.691 49.371 16.856 1.00 7.07 80 SER A O 1
ATOM 1265 N N . SER A 1 103 ? 22.386 48.089 16.100 1.00 7.73 81 SER A N 1
ATOM 1266 C CA . SER A 1 103 ? 22.559 47.373 17.352 1.00 7.44 81 SER A CA 1
ATOM 1267 C C . SER A 1 103 ? 23.987 46.850 17.426 1.00 7.61 81 SER A C 1
ATOM 1268 O O . SER A 1 103 ? 24.614 46.596 16.388 1.00 9.96 81 SER A O 1
ATOM 1276 N N . ASN A 1 104 ? 24.461 46.706 18.659 1.00 8.07 82 ASN A N 1
ATOM 1277 C CA . ASN A 1 104 ? 25.692 46.004 19.066 1.00 8.82 82 ASN A CA 1
ATOM 1278 C C . ASN A 1 104 ? 26.738 47.010 19.546 1.00 8.15 82 ASN A C 1
ATOM 1279 O O . ASN A 1 104 ? 26.757 48.193 19.147 1.00 8.90 82 ASN A O 1
ATOM 1290 N N . PRO A 1 105 ? 27.583 46.565 20.481 1.00 8.55 83 PRO A N 1
ATOM 1291 C CA . PRO A 1 105 ? 28.349 47.563 21.230 1.00 9.20 83 PRO A CA 1
ATOM 1292 C C . PRO A 1 105 ? 29.493 48.201 20.444 1.00 10.14 83 PRO A C 1
ATOM 1293 O O . PRO A 1 105 ? 30.078 49.172 20.911 1.00 10.92 83 PRO A O 1
ATOM 1304 N N . ALA A 1 106 ? 29.803 47.676 19.272 1.00 9.65 84 ALA A N 1
ATOM 1305 C CA . ALA A 1 106 ? 30.836 48.272 18.417 1.00 10.00 84 ALA A CA 1
ATOM 1306 C C . ALA A 1 106 ? 30.315 49.469 17.622 1.00 10.00 84 ALA A C 1
ATOM 1307 O O . ALA A 1 106 ? 31.100 50.230 17.062 1.00 10.56 84 ALA A O 1
ATOM 1314 N N . LEU A 1 107 ? 28.994 49.621 17.533 1.00 9.67 85 LEU A N 1
ATOM 1315 C CA . LEU A 1 107 ? 28.426 50.610 16.626 1.00 9.79 85 LEU A CA 1
ATOM 1316 C C . LEU A 1 107 ? 28.822 52.048 16.963 1.00 9.48 85 LEU A C 1
ATOM 1317 O O . LEU A 1 107 ? 29.097 52.822 16.056 1.00 11.30 85 LEU A O 1
ATOM 1333 N N . PRO A 1 108 ? 28.886 52.418 18.253 1.00 10.87 86 PRO A N 1
ATOM 1334 C CA . PRO A 1 108 ? 29.323 53.797 18.533 1.00 10.78 86 PRO A CA 1
ATOM 1335 C C . PRO A 1 108 ? 30.705 54.113 17.946 1.00 13.23 86 PRO A C 1
ATOM 1336 O O . PRO A 1 108 ? 30.907 55.191 17.381 1.00 13.52 86 PRO A O 1
ATOM 1347 N N . HIS A 1 109 ? 31.642 53.178 18.049 1.00 12.91 87 HIS A N 1
ATOM 1348 C CA . HIS A 1 109 ? 32.966 53.400 17.493 1.00 13.81 87 HIS A CA 1
ATOM 1349 C C . HIS A 1 109 ? 32.898 53.492 15.972 1.00 11.77 87 HIS A C 1
ATOM 1350 O O . HIS A 1 109 ? 33.526 54.364 15.359 1.00 13.75 87 HIS A O 1
ATOM 1365 N N . VAL A 1 110 ? 32.154 52.577 15.357 1.00 11.24 88 VAL A N 1
ATOM 1366 C CA . VAL A 1 110 ? 31.969 52.598 13.906 1.00 11.47 88 VAL A CA 1
ATOM 1367 C C . VAL A 1 110 ? 31.437 53.967 13.477 1.00 10.53 88 VAL A C 1
ATOM 1368 O O . VAL A 1 110 ? 31.879 54.545 12.473 1.00 11.18 88 VAL A O 1
ATOM 1381 N N . LEU A 1 111 ? 30.496 54.494 14.250 1.00 10.81 89 LEU A N 1
ATOM 1382 C CA . LEU A 1 111 ? 29.827 55.738 13.889 1.00 10.44 89 LEU A CA 1
ATOM 1383 C C . LEU A 1 111 ? 30.626 57.040 14.106 1.00 12.06 89 LEU A C 1
ATOM 1384 O O . LEU A 1 111 ? 30.255 58.081 13.560 1.00 13.22 89 LEU A O 1
ATOM 1400 N N A GLU A 1 112 ? 31.716 56.979 14.864 0.49 14.08 90 GLU A N 1
ATOM 1401 N N B GLU A 1 112 ? 31.720 56.973 14.859 0.51 13.86 90 GLU A N 1
ATOM 1402 C CA A GLU A 1 112 ? 32.396 58.194 15.318 0.49 16.02 90 GLU A CA 1
ATOM 1403 C CA B GLU A 1 112 ? 32.402 58.184 15.318 0.51 15.60 90 GLU A CA 1
ATOM 1404 C C A GLU A 1 112 ? 32.579 59.255 14.217 0.49 16.07 90 GLU A C 1
ATOM 1405 C C B GLU A 1 112 ? 32.600 59.255 14.229 0.51 15.98 90 GLU A C 1
ATOM 1406 O O A GLU A 1 112 ? 32.110 60.382 14.365 0.49 16.98 90 GLU A O 1
ATOM 1407 O O B GLU A 1 112 ? 32.167 60.393 14.401 0.51 16.98 90 GLU A O 1
ATOM 1430 N N . PRO A 1 113 ? 33.251 58.905 13.108 1.00 15.66 91 PRO A N 1
ATOM 1431 C CA . PRO A 1 113 ? 33.471 59.964 12.107 1.00 15.70 91 PRO A CA 1
ATOM 1432 C C . PRO A 1 113 ? 32.192 60.379 11.367 1.00 14.82 91 PRO A C 1
ATOM 1433 O O . PRO A 1 113 ? 32.082 61.513 10.891 1.00 15.08 91 PRO A O 1
ATOM 1444 N N . ILE A 1 114 ? 31.226 59.470 11.291 1.00 13.00 92 ILE A N 1
ATOM 1445 C CA . ILE A 1 114 ? 29.950 59.746 10.631 1.00 12.52 92 ILE A CA 1
ATOM 1446 C C . ILE A 1 114 ? 29.149 60.778 11.430 1.00 12.46 92 ILE A C 1
ATOM 1447 O O . ILE A 1 114 ? 28.532 61.679 10.857 1.00 12.74 92 ILE A O 1
ATOM 1463 N N . LEU A 1 115 ? 29.158 60.655 12.753 1.00 12.14 93 LEU A N 1
ATOM 1464 C CA . LEU A 1 115 ? 28.489 61.641 13.603 1.00 13.30 93 LEU A CA 1
ATOM 1465 C C . LEU A 1 115 ? 29.060 63.035 13.381 1.00 15.11 93 LEU A C 1
ATOM 1466 O O . LEU A 1 115 ? 28.335 64.025 13.429 1.00 17.93 93 LEU A O 1
ATOM 1482 N N . ARG A 1 116 ? 30.367 63.093 13.140 1.00 15.53 94 ARG A N 1
ATOM 1483 C CA . ARG A 1 116 ? 31.056 64.350 12.891 1.00 16.94 94 ARG A CA 1
ATOM 1484 C C . ARG A 1 116 ? 30.745 64.903 11.505 1.00 17.26 94 ARG A C 1
ATOM 1485 O O . ARG A 1 116 ? 30.547 66.105 11.341 1.00 19.64 94 ARG A O 1
ATOM 1506 N N . GLN A 1 117 ? 30.714 64.029 10.505 1.00 14.96 95 GLN A N 1
ATOM 1507 C CA . GLN A 1 117 ? 30.541 64.473 9.124 1.00 16.41 95 GLN A CA 1
ATOM 1508 C C . GLN A 1 117 ? 29.092 64.789 8.788 1.00 14.94 95 GLN A C 1
ATOM 1509 O O . GLN A 1 117 ? 28.828 65.654 7.958 1.00 16.42 95 GLN A O 1
ATOM 1523 N N . PHE A 1 118 ? 28.164 64.067 9.411 1.00 12.52 96 PHE A N 1
ATOM 1524 C CA . PHE A 1 118 ? 26.735 64.219 9.141 1.00 12.66 96 PHE A CA 1
ATOM 1525 C C . PHE A 1 118 ? 25.985 64.469 10.448 1.00 13.62 96 PHE A C 1
ATOM 1526 O O . PHE A 1 118 ? 25.170 63.642 10.878 1.00 13.26 96 PHE A O 1
ATOM 1543 N N . PRO A 1 119 ? 26.252 65.612 11.103 1.00 14.20 97 PRO A N 1
ATOM 1544 C CA . PRO A 1 119 ? 25.651 65.866 12.421 1.00 15.64 97 PRO A CA 1
ATOM 1545 C C . PRO A 1 119 ? 24.117 65.986 12.423 1.00 14.80 97 PRO A C 1
ATOM 1546 O O . PRO A 1 119 ? 23.544 65.859 13.505 1.00 16.51 97 PRO A O 1
ATOM 1557 N N . LEU A 1 120 ? 23.473 66.197 11.271 1.00 12.54 98 LEU A N 1
ATOM 1558 C CA . LEU A 1 120 ? 22.013 66.299 11.240 1.00 13.28 98 LEU A CA 1
ATOM 1559 C C . LEU A 1 120 ? 21.338 64.933 11.136 1.00 13.09 98 LEU A C 1
ATOM 1560 O O . LEU A 1 120 ? 20.122 64.849 11.266 1.00 16.61 98 LEU A O 1
ATOM 1576 N N . GLN A 1 121 ? 22.116 63.875 10.901 1.00 11.94 99 GLN A N 1
ATOM 1577 C CA . GLN A 1 121 ? 21.555 62.519 10.861 1.00 9.97 99 GLN A CA 1
ATOM 1578 C C . GLN A 1 121 ? 21.379 61.948 12.266 1.00 9.97 99 GLN A C 1
ATOM 1579 O O . GLN A 1 121 ? 22.353 61.781 12.995 1.00 11.44 99 GLN A O 1
ATOM 1593 N N . ARG A 1 122 ? 20.142 61.609 12.623 1.00 7.92 100 ARG A N 1
ATOM 1594 C CA . ARG A 1 122 ? 19.872 60.918 13.879 1.00 7.86 100 ARG A CA 1
ATOM 1595 C C . ARG A 1 122 ? 20.113 59.417 13.772 1.00 7.66 100 ARG A C 1
ATOM 1596 O O . ARG A 1 122 ? 19.711 58.779 12.794 1.00 7.77 100 ARG A O 1
ATOM 1617 N N . PHE A 1 123 ? 20.743 58.872 14.812 1.00 8.25 101 PHE A N 1
ATOM 1618 C CA . PHE A 1 123 ? 20.996 57.445 14.960 1.00 8.06 101 PHE A CA 1
ATOM 1619 C C . PHE A 1 123 ? 20.440 56.948 16.290 1.00 7.59 101 PHE A C 1
ATOM 1620 O O . PHE A 1 123 ? 20.493 57.667 17.303 1.00 8.45 101 PHE A O 1
ATOM 1637 N N . LEU A 1 124 ? 19.930 55.715 16.288 1.00 7.48 102 LEU A N 1
ATOM 1638 C CA . LEU A 1 124 ? 19.515 55.001 17.494 1.00 7.06 102 LEU A CA 1
ATOM 1639 C C . LEU A 1 124 ? 20.231 53.652 17.474 1.00 7.36 102 LEU A C 1
ATOM 1640 O O . LEU A 1 124 ? 20.134 52.921 16.483 1.00 7.51 102 LEU A O 1
ATOM 1656 N N . VAL A 1 125 ? 20.946 53.311 18.546 1.00 7.98 103 VAL A N 1
ATOM 1657 C CA . VAL A 1 125 ? 21.650 52.032 18.589 1.00 7.69 103 VAL A CA 1
ATOM 1658 C C . VAL A 1 125 ? 21.294 51.325 19.890 1.00 6.79 103 VAL A C 1
ATOM 1659 O O . VAL A 1 125 ? 21.502 51.854 20.978 1.00 8.32 103 VAL A O 1
ATOM 1672 N N . LEU A 1 126 ? 20.718 50.133 19.771 1.00 6.85 104 LEU A N 1
ATOM 1673 C CA . LEU A 1 126 ? 20.426 49.287 20.927 1.00 6.65 104 LEU A CA 1
ATOM 1674 C C . LEU A 1 126 ? 21.641 48.395 21.217 1.00 7.73 104 LEU A C 1
ATOM 1675 O O . LEU A 1 126 ? 22.535 48.228 20.365 1.00 8.39 104 LEU A O 1
ATOM 1691 N N . ASP A 1 127 ? 21.665 47.813 22.412 1.00 8.21 105 ASP A N 1
ATOM 1692 C CA . ASP A 1 127 ? 22.804 46.995 22.816 1.00 8.63 105 ASP A CA 1
ATOM 1693 C C . ASP A 1 127 ? 24.122 47.755 22.619 1.00 8.65 105 ASP A C 1
ATOM 1694 O O . ASP A 1 127 ? 25.099 47.218 22.088 1.00 10.00 105 ASP A O 1
ATOM 1703 N N . ALA A 1 128 ? 24.167 48.983 23.142 1.00 8.99 106 ALA A N 1
ATOM 1704 C CA . ALA A 1 128 ? 25.333 49.849 22.980 1.00 10.13 106 ALA A CA 1
ATOM 1705 C C . ALA A 1 128 ? 25.303 50.950 24.022 1.00 10.30 106 ALA A C 1
ATOM 1706 O O . ALA A 1 128 ? 24.281 51.177 24.691 1.00 9.99 106 ALA A O 1
ATOM 1713 N N . TYR A 1 129 ? 26.414 51.669 24.117 1.00 12.72 107 TYR A N 1
ATOM 1714 C CA . TYR A 1 129 ? 26.581 52.678 25.141 1.00 14.20 107 TYR A CA 1
ATOM 1715 C C . TYR A 1 129 ? 27.463 53.805 24.629 1.00 17.50 107 TYR A C 1
ATOM 1716 O O . TYR A 1 129 ? 28.658 53.613 24.389 1.00 19.55 107 TYR A O 1
ATOM 1734 N N . ALA A 1 130 ? 26.867 54.976 24.430 1.00 16.43 108 ALA A N 1
ATOM 1735 C CA . ALA A 1 130 ? 27.600 56.114 23.880 1.00 18.69 108 ALA A CA 1
ATOM 1736 C C . ALA A 1 130 ? 27.093 57.353 24.574 1.00 19.74 108 ALA A C 1
ATOM 1737 O O . ALA A 1 130 ? 26.268 58.081 24.031 1.00 21.03 108 ALA A O 1
ATOM 1744 N N . PRO A 1 131 ? 27.547 57.573 25.810 1.00 24.24 109 PRO A N 1
ATOM 1745 C CA . PRO A 1 131 ? 27.083 58.792 26.466 1.00 25.76 109 PRO A CA 1
ATOM 1746 C C . PRO A 1 131 ? 27.680 60.044 25.821 1.00 27.18 109 PRO A C 1
ATOM 1747 O O . PRO A 1 131 ? 28.800 60.014 25.307 1.00 29.14 109 PRO A O 1
ATOM 1758 N N . GLN A 1 132 ? 26.913 61.124 25.809 1.00 27.13 110 GLN A N 1
ATOM 1759 C CA . GLN A 1 132 ? 27.451 62.437 25.439 1.00 27.77 110 GLN A CA 1
ATOM 1760 C C . GLN A 1 132 ? 27.694 62.641 23.958 1.00 26.96 110 GLN A C 1
ATOM 1761 O O . GLN A 1 132 ? 28.567 63.397 23.564 1.00 28.32 110 GLN A O 1
ATOM 1775 N N . GLU A 1 133 ? 26.936 61.968 23.122 1.00 23.63 111 GLU A N 1
ATOM 1776 C CA . GLU A 1 133 ? 26.941 62.321 21.727 1.00 25.59 111 GLU A CA 1
ATOM 1777 C C . GLU A 1 133 ? 25.820 63.340 21.532 1.00 27.68 111 GLU A C 1
ATOM 1778 O O . GLU A 1 133 ? 25.145 63.718 22.505 1.00 31.24 111 GLU A O 1
ATOM 1790 N N . HIS A 1 134 ? 25.656 63.844 20.317 1.00 24.61 112 HIS A N 1
ATOM 1791 C CA . HIS A 1 134 ? 24.608 64.829 20.040 1.00 22.96 112 HIS A CA 1
ATOM 1792 C C . HIS A 1 134 ? 23.489 64.336 19.116 1.00 18.54 112 HIS A C 1
ATOM 1793 O O . HIS A 1 134 ? 22.373 64.848 19.149 1.00 22.87 112 HIS A O 1
ATOM 1808 N N A SER A 1 135 ? 23.807 63.323 18.322 0.60 12.93 113 SER A N 1
ATOM 1809 N N B SER A 1 135 ? 23.801 63.339 18.296 0.40 15.50 113 SER A N 1
ATOM 1810 C CA A SER A 1 135 ? 22.912 62.790 17.302 0.60 12.31 113 SER A CA 1
ATOM 1811 C CA B SER A 1 135 ? 22.846 62.787 17.338 0.40 14.73 113 SER A CA 1
ATOM 1812 C C A SER A 1 135 ? 22.802 61.270 17.379 0.60 12.10 113 SER A C 1
ATOM 1813 C C B SER A 1 135 ? 22.869 61.262 17.354 0.40 12.94 113 SER A C 1
ATOM 1814 O O A SER A 1 135 ? 22.364 60.639 16.435 0.60 12.33 113 SER A O 1
ATOM 1815 O O B SER A 1 135 ? 22.604 60.623 16.345 0.40 12.00 113 SER A O 1
ATOM 1830 N N . LEU A 1 136 ? 23.217 60.695 18.505 1.00 11.12 114 LEU A N 1
ATOM 1831 C CA . LEU A 1 136 ? 23.183 59.264 18.730 1.00 10.71 114 LEU A CA 1
ATOM 1832 C C . LEU A 1 136 ? 22.568 59.020 20.103 1.00 10.85 114 LEU A C 1
ATOM 1833 O O . LEU A 1 136 ? 23.046 59.557 21.109 1.00 13.82 114 LEU A O 1
ATOM 1850 N N . ILE A 1 137 ? 21.481 58.260 20.131 1.00 8.52 115 ILE A N 1
ATOM 1851 C CA . ILE A 1 137 ? 20.871 57.791 21.358 1.00 9.29 115 ILE A CA 1
ATOM 1852 C C . ILE A 1 137 ? 21.113 56.280 21.448 1.00 9.52 115 ILE A C 1
ATOM 1853 O O . ILE A 1 137 ? 20.945 55.564 20.468 1.00 9.62 115 ILE A O 1
ATOM 1869 N N . THR A 1 138 ? 21.561 55.823 22.617 1.00 9.88 116 THR A N 1
ATOM 1870 C CA . THR A 1 138 ? 21.822 54.405 22.826 1.00 10.71 116 THR A CA 1
ATOM 1871 C C . THR A 1 138 ? 21.056 53.846 24.033 1.00 8.77 116 THR A C 1
ATOM 1872 O O . THR A 1 138 ? 20.724 54.568 24.994 1.00 10.40 116 THR A O 1
ATOM 1883 N N . PHE A 1 139 ? 20.831 52.543 23.983 1.00 8.21 117 PHE A N 1
ATOM 1884 C CA . PHE A 1 139 ? 20.286 51.767 25.086 1.00 8.68 117 PHE A CA 1
ATOM 1885 C C . PHE A 1 139 ? 21.156 50.525 25.236 1.00 8.83 117 PHE A C 1
ATOM 1886 O O . PHE A 1 139 ? 21.413 49.821 24.256 1.00 9.97 117 PHE A O 1
ATOM 1903 N N . ARG A 1 140 ? 21.584 50.253 26.467 1.00 9.72 118 ARG A N 1
ATOM 1904 C CA . ARG A 1 140 ? 22.346 49.062 26.817 1.00 11.41 118 ARG A CA 1
ATOM 1905 C C . ARG A 1 140 ? 21.494 48.277 27.810 1.00 10.94 118 ARG A C 1
ATOM 1906 O O . ARG A 1 140 ? 20.766 48.868 28.612 1.00 11.82 118 ARG A O 1
ATOM 1927 N N . TYR A 1 141 ? 21.565 46.956 27.744 1.00 10.68 119 TYR A N 1
ATOM 1928 C CA . TYR A 1 141 ? 20.924 46.084 28.733 1.00 9.58 119 TYR A CA 1
ATOM 1929 C C . TYR A 1 141 ? 21.931 45.744 29.813 1.00 9.19 119 TYR A C 1
ATOM 1930 O O . TYR A 1 141 ? 23.137 45.753 29.563 1.00 10.56 119 TYR A O 1
ATOM 1948 N N . ASN A 1 142 ? 21.450 45.460 31.014 1.00 9.16 120 ASN A N 1
ATOM 1949 C CA . ASN A 1 142 ? 22.327 45.022 32.084 1.00 9.14 120 ASN A CA 1
ATOM 1950 C C . ASN A 1 142 ? 22.642 43.563 31.871 1.00 8.95 120 ASN A C 1
ATOM 1951 O O . ASN A 1 142 ? 21.879 42.674 32.273 1.00 9.23 120 ASN A O 1
ATOM 1962 N N . GLN A 1 143 ? 23.754 43.323 31.191 1.00 8.22 121 GLN A N 1
ATOM 1963 C CA . GLN A 1 143 ? 24.145 41.968 30.858 1.00 7.87 121 GLN A CA 1
ATOM 1964 C C . GLN A 1 143 ? 24.938 41.277 31.967 1.00 8.29 121 GLN A C 1
ATOM 1965 O O . GLN A 1 143 ? 25.212 40.077 31.874 1.00 9.08 121 GLN A O 1
ATOM 1979 N N A TRP A 1 144 ? 25.294 42.007 33.025 0.59 8.35 122 TRP A N 1
ATOM 1980 N N B TRP A 1 144 ? 25.293 42.022 33.010 0.41 9.00 122 TRP A N 1
ATOM 1981 C CA A TRP A 1 144 ? 25.766 41.321 34.220 0.59 8.31 122 TRP A CA 1
ATOM 1982 C CA B TRP A 1 144 ? 25.759 41.400 34.240 0.41 9.75 122 TRP A CA 1
ATOM 1983 C C A TRP A 1 144 ? 24.597 40.504 34.772 0.59 9.01 122 TRP A C 1
ATOM 1984 C C B TRP A 1 144 ? 24.621 40.545 34.806 0.41 9.46 122 TRP A C 1
ATOM 1985 O O A TRP A 1 144 ? 24.735 39.313 35.062 0.59 9.52 122 TRP A O 1
ATOM 1986 O O B TRP A 1 144 ? 24.805 39.370 35.129 0.41 9.72 122 TRP A O 1
ATOM 2027 N N . GLU A 1 145 ? 23.434 41.131 34.893 1.00 9.09 123 GLU A N 1
ATOM 2028 C CA . GLU A 1 145 ? 22.240 40.397 35.312 1.00 9.03 123 GLU A CA 1
ATOM 2029 C C . GLU A 1 145 ? 21.929 39.257 34.356 1.00 8.13 123 GLU A C 1
ATOM 2030 O O . GLU A 1 145 ? 21.681 38.129 34.765 1.00 9.14 123 GLU A O 1
ATOM 2043 N N . GLN A 1 146 ? 21.916 39.569 33.063 1.00 8.16 124 GLN A N 1
ATOM 2044 C CA . GLN A 1 146 ? 21.508 38.596 32.067 1.00 7.81 124 GLN A CA 1
ATOM 2045 C C . GLN A 1 146 ? 22.392 37.358 32.129 1.00 7.11 124 GLN A C 1
ATOM 2046 O O . GLN A 1 146 ? 21.887 36.224 32.162 1.00 7.90 124 GLN A O 1
ATOM 2060 N N . ALA A 1 147 ? 23.708 37.569 32.141 1.00 7.46 125 ALA A N 1
ATOM 2061 C CA . ALA A 1 147 ? 24.655 36.451 32.130 1.00 7.44 125 ALA A CA 1
ATOM 2062 C C . ALA A 1 147 ? 24.783 35.760 33.485 1.00 7.83 125 ALA A C 1
ATOM 2063 O O . ALA A 1 147 ? 25.025 34.543 33.544 1.00 7.89 125 ALA A O 1
ATOM 2070 N N . TYR A 1 148 ? 24.595 36.499 34.575 1.00 7.57 126 TYR A N 1
ATOM 2071 C CA . TYR A 1 148 ? 24.622 35.886 35.905 1.00 7.56 126 TYR A CA 1
ATOM 2072 C C . TYR A 1 148 ? 23.458 34.902 36.048 1.00 8.23 126 TYR A C 1
ATOM 2073 O O . TYR A 1 148 ? 23.631 33.787 36.540 1.00 8.54 126 TYR A O 1
ATOM 2091 N N . LEU A 1 149 ? 22.281 35.316 35.588 1.00 8.42 127 LEU A N 1
ATOM 2092 C CA . LEU A 1 149 ? 21.120 34.441 35.587 1.00 8.22 127 LEU A CA 1
ATOM 2093 C C . LEU A 1 149 ? 21.438 33.154 34.807 1.00 7.68 127 LEU A C 1
ATOM 2094 O O . LEU A 1 149 ? 21.114 32.036 35.255 1.00 8.68 127 LEU A O 1
ATOM 2110 N N . ALA A 1 150 ? 22.078 33.296 33.647 1.00 7.55 128 ALA A N 1
ATOM 2111 C CA . ALA A 1 150 ? 22.409 32.154 32.796 1.00 7.37 128 ALA A CA 1
ATOM 2112 C C . ALA A 1 150 ? 23.427 31.240 33.460 1.00 7.97 128 ALA A C 1
ATOM 2113 O O . ALA A 1 150 ? 23.306 30.018 33.395 1.00 8.63 128 ALA A O 1
ATOM 2120 N N . GLY A 1 151 ? 24.433 31.832 34.087 1.00 7.59 129 GLY A N 1
ATOM 2121 C CA . GLY A 1 151 ? 25.481 31.048 34.729 1.00 8.11 129 GLY A CA 1
ATOM 2122 C C . GLY A 1 151 ? 25.019 30.298 35.966 1.00 7.98 129 GLY A C 1
ATOM 2123 O O . GLY A 1 151 ? 25.421 29.157 36.217 1.00 8.59 129 GLY A O 1
ATOM 2127 N N . HIS A 1 152 ? 24.180 30.951 36.758 1.00 7.85 130 HIS A N 1
ATOM 2128 C CA . HIS A 1 152 ? 23.568 30.324 37.922 1.00 8.76 130 HIS A CA 1
ATOM 2129 C C . HIS A 1 152 ? 22.718 29.113 37.513 1.00 8.86 130 HIS A C 1
ATOM 2130 O O . HIS A 1 152 ? 22.868 28.013 38.079 1.00 9.18 130 HIS A O 1
ATOM 2145 N N . LEU A 1 153 ? 21.855 29.303 36.518 1.00 7.63 131 LEU A N 1
ATOM 2146 C CA . LEU A 1 153 ? 21.041 28.194 36.019 1.00 8.49 131 LEU A CA 1
ATOM 2147 C C . LEU A 1 153 ? 21.943 27.081 35.507 1.00 8.18 131 LEU A C 1
ATOM 2148 O O . LEU A 1 153 ? 21.740 25.901 35.824 1.00 8.02 131 LEU A O 1
ATOM 2164 N N . SER A 1 154 ? 22.958 27.448 34.732 1.00 7.32 132 SER A N 1
ATOM 2165 C CA . SER A 1 154 ? 23.844 26.452 34.145 1.00 7.66 132 SER A CA 1
ATOM 2166 C C . SER A 1 154 ? 24.530 25.620 35.224 1.00 7.90 132 SER A C 1
ATOM 2167 O O . SER A 1 154 ? 24.655 24.395 35.093 1.00 8.49 132 SER A O 1
ATOM 2175 N N . ALA A 1 155 ? 25.023 26.277 36.263 1.00 7.93 133 ALA A N 1
ATOM 2176 C CA . ALA A 1 155 ? 25.704 25.575 37.335 1.00 9.23 133 ALA A CA 1
ATOM 2177 C C . ALA A 1 155 ? 24.742 24.654 38.097 1.00 9.19 133 ALA A C 1
ATOM 2178 O O . ALA A 1 155 ? 25.119 23.548 38.493 1.00 10.26 133 ALA A O 1
ATOM 2185 N N . LEU A 1 156 ? 23.513 25.107 38.342 1.00 9.15 134 LEU A N 1
ATOM 2186 C CA . LEU A 1 156 ? 22.528 24.255 39.002 1.00 9.87 134 LEU A CA 1
ATOM 2187 C C . LEU A 1 156 ? 22.312 22.974 38.204 1.00 9.48 134 LEU A C 1
ATOM 2188 O O . LEU A 1 156 ? 22.288 21.884 38.753 1.00 12.04 134 LEU A O 1
ATOM 2204 N N . VAL A 1 157 ? 22.173 23.102 36.894 1.00 8.46 135 VAL A N 1
ATOM 2205 C CA . VAL A 1 157 ? 22.000 21.939 36.037 1.00 8.55 135 VAL A CA 1
ATOM 2206 C C . VAL A 1 157 ? 23.254 21.050 36.074 1.00 8.97 135 VAL A C 1
ATOM 2207 O O . VAL A 1 157 ? 23.179 19.830 36.224 1.00 9.98 135 VAL A O 1
ATOM 2220 N N . SER A 1 158 ? 24.421 21.663 35.930 1.00 8.83 136 SER A N 1
ATOM 2221 C CA . SER A 1 158 ? 25.661 20.905 35.895 1.00 9.37 136 SER A CA 1
ATOM 2222 C C . SER A 1 158 ? 25.910 20.143 37.204 1.00 10.67 136 SER A C 1
ATOM 2223 O O . SER A 1 158 ? 26.514 19.070 37.193 1.00 11.62 136 SER A O 1
ATOM 2231 N N . ALA A 1 159 ? 25.467 20.706 38.324 1.00 10.37 137 ALA A N 1
ATOM 2232 C CA . ALA A 1 159 ? 25.682 20.099 39.636 1.00 12.62 137 ALA A CA 1
ATOM 2233 C C . ALA A 1 159 ? 24.628 19.045 39.968 1.00 13.25 137 ALA A C 1
ATOM 2234 O O . ALA A 1 159 ? 24.771 18.330 40.953 1.00 15.80 137 ALA A O 1
ATOM 2241 N N . SER A 1 160 ? 23.578 18.954 39.152 1.00 11.92 138 SER A N 1
ATOM 2242 C CA . SER A 1 160 ? 22.441 18.088 39.427 1.00 12.08 138 SER A CA 1
ATOM 2243 C C . SER A 1 160 ? 22.693 16.669 38.956 1.00 13.65 138 SER A C 1
ATOM 2244 O O . SER A 1 160 ? 23.779 16.349 38.462 1.00 16.66 138 SER A O 1
ATOM 2252 N N . ALA A 1 161 ? 21.667 15.829 39.092 1.00 15.42 139 ALA A N 1
ATOM 2253 C CA . ALA A 1 161 ? 21.711 14.482 38.536 1.00 17.12 139 ALA A CA 1
ATOM 2254 C C . ALA A 1 161 ? 20.762 14.336 37.350 1.00 14.61 139 ALA A C 1
ATOM 2255 O O . ALA A 1 161 ? 20.267 13.241 37.059 1.00 15.30 139 ALA A O 1
ATOM 2262 N N . MET A 1 162 ? 20.545 15.430 36.627 1.00 11.99 140 MET A N 1
ATOM 2263 C CA . MET A 1 162 ? 19.811 15.369 35.364 1.00 10.51 140 MET A CA 1
ATOM 2264 C C . MET A 1 162 ? 20.511 14.438 34.377 1.00 9.78 140 MET A C 1
ATOM 2265 O O . MET A 1 162 ? 21.713 14.185 34.480 1.00 10.83 140 MET A O 1
ATOM 2279 N N . ARG A 1 163 ? 19.738 13.938 33.417 1.00 10.03 141 ARG A N 1
ATOM 2280 C CA . ARG A 1 163 ? 20.198 12.934 32.471 1.00 11.04 141 ARG A CA 1
ATOM 2281 C C . ARG A 1 163 ? 21.611 13.177 31.947 1.00 11.54 141 ARG A C 1
ATOM 2282 O O . ARG A 1 163 ? 22.457 12.284 31.998 1.00 12.93 141 ARG A O 1
ATOM 2303 N N . PHE A 1 164 ? 21.892 14.370 31.427 1.00 9.91 142 PHE A N 1
ATOM 2304 C CA . PHE A 1 164 ? 23.197 14.629 30.814 1.00 10.29 142 PHE A CA 1
ATOM 2305 C C . PHE A 1 164 ? 24.200 15.333 31.727 1.00 11.46 142 PHE A C 1
ATOM 2306 O O . PHE A 1 164 ? 25.302 15.668 31.292 1.00 14.94 142 PHE A O 1
ATOM 2323 N N . ALA A 1 165 ? 23.841 15.594 32.969 1.00 11.20 143 ALA A N 1
ATOM 2324 C CA . ALA A 1 165 ? 24.802 16.201 33.882 1.00 11.76 143 ALA A CA 1
ATOM 2325 C C . ALA A 1 165 ? 25.870 15.189 34.280 1.00 11.73 143 ALA A C 1
ATOM 2326 O O . ALA A 1 165 ? 25.588 13.993 34.453 1.00 15.98 143 ALA A O 1
ATOM 2333 N N . ASN A 1 166 ? 27.091 15.678 34.450 1.00 11.31 144 ASN A N 1
ATOM 2334 C CA . ASN A 1 166 ? 28.175 14.841 34.963 1.00 10.89 144 ASN A CA 1
ATOM 2335 C C . ASN A 1 166 ? 28.727 15.396 36.280 1.00 12.95 144 ASN A C 1
ATOM 2336 O O . ASN A 1 166 ? 28.297 16.466 36.755 1.00 12.97 144 ASN A O 1
ATOM 2347 N N . ALA A 1 167 ? 29.673 14.664 36.868 1.00 14.78 145 ALA A N 1
ATOM 2348 C CA . ALA A 1 167 ? 30.154 14.957 38.224 1.00 16.09 145 ALA A CA 1
ATOM 2349 C C . ALA A 1 167 ? 31.167 16.092 38.276 1.00 16.05 145 ALA A C 1
ATOM 2350 O O . ALA A 1 167 ? 31.554 16.519 39.367 1.00 18.65 145 ALA A O 1
ATOM 2357 N N . ASP A 1 168 ? 31.612 16.571 37.116 1.00 14.22 146 ASP A N 1
ATOM 2358 C CA . ASP A 1 168 ? 32.516 17.721 37.064 1.00 13.91 146 ASP A CA 1
ATOM 2359 C C . ASP A 1 168 ? 31.723 19.000 37.362 1.00 12.74 146 ASP A C 1
ATOM 2360 O O . ASP A 1 168 ? 30.486 18.983 37.425 1.00 13.30 146 ASP A O 1
ATOM 2369 N N . LYS A 1 169 ? 32.448 20.096 37.557 1.00 12.61 147 LYS A N 1
ATOM 2370 C CA . LYS A 1 169 ? 31.856 21.423 37.728 1.00 13.82 147 LYS A CA 1
ATOM 2371 C C . LYS A 1 169 ? 32.384 22.320 36.607 1.00 12.09 147 LYS A C 1
ATOM 2372 O O . LYS A 1 169 ? 33.058 23.331 36.839 1.00 12.12 147 LYS A O 1
ATOM 2391 N N . LYS A 1 170 ? 32.070 21.920 35.384 1.00 10.38 148 LYS A N 1
ATOM 2392 C CA . LYS A 1 170 ? 32.583 22.567 34.194 1.00 10.38 148 LYS A CA 1
ATOM 2393 C C . LYS A 1 170 ? 31.444 22.957 33.264 1.00 9.21 148 LYS A C 1
ATOM 2394 O O . LYS A 1 170 ? 30.665 22.087 32.825 1.00 10.08 148 LYS A O 1
ATOM 2413 N N . ILE A 1 171 ? 31.353 24.249 32.948 1.00 9.06 149 ILE A N 1
ATOM 2414 C CA . ILE A 1 171 ? 30.407 24.724 31.948 1.00 7.77 149 ILE A CA 1
ATOM 2415 C C . ILE A 1 171 ? 31.191 25.478 30.862 1.00 8.26 149 ILE A C 1
ATOM 2416 O O . ILE A 1 171 ? 32.390 25.763 31.026 1.00 9.46 149 ILE A O 1
ATOM 2432 N N . GLY A 1 172 ? 30.526 25.769 29.748 1.00 7.95 150 GLY A N 1
ATOM 2433 C CA . GLY A 1 172 ? 31.186 26.346 28.600 1.00 8.06 150 GLY A CA 1
ATOM 2434 C C . GLY A 1 172 ? 30.459 27.524 28.018 1.00 7.31 150 GLY A C 1
ATOM 2435 O O . GLY A 1 172 ? 29.258 27.693 28.223 1.00 7.40 150 GLY A O 1
ATOM 2439 N N . LEU A 1 173 ? 31.197 28.310 27.247 1.00 6.54 151 LEU A N 1
ATOM 2440 C CA . LEU A 1 173 ? 30.631 29.447 26.527 1.00 6.43 151 LEU A CA 1
ATOM 2441 C C . LEU A 1 173 ? 31.324 29.508 25.174 1.00 6.49 151 LEU A C 1
ATOM 2442 O O . LEU A 1 173 ? 32.550 29.487 25.112 1.00 7.43 151 LEU A O 1
ATOM 2458 N N . ILE A 1 174 ? 30.530 29.574 24.113 1.00 6.30 152 ILE A N 1
ATOM 2459 C CA . ILE A 1 174 ? 31.067 29.644 22.758 1.00 6.42 152 ILE A CA 1
ATOM 2460 C C . ILE A 1 174 ? 30.630 30.960 22.126 1.00 6.54 152 ILE A C 1
ATOM 2461 O O . ILE A 1 174 ? 29.438 31.164 21.857 1.00 8.11 152 ILE A O 1
ATOM 2477 N N . ALA A 1 175 ? 31.590 31.858 21.951 1.00 6.47 153 ALA A N 1
ATOM 2478 C CA . ALA A 1 175 ? 31.336 33.202 21.463 1.00 6.34 153 ALA A CA 1
ATOM 2479 C C . ALA A 1 175 ? 31.668 33.310 19.982 1.00 5.45 153 ALA A C 1
ATOM 2480 O O . ALA A 1 175 ? 32.641 32.699 19.500 1.00 6.57 153 ALA A O 1
ATOM 2487 N N . GLY A 1 176 ? 30.908 34.121 19.249 1.00 6.20 154 GLY A N 1
ATOM 2488 C CA . GLY A 1 176 ? 31.226 34.351 17.845 1.00 6.97 154 GLY A CA 1
ATOM 2489 C C . GLY A 1 176 ? 32.598 34.999 17.667 1.00 6.67 154 GLY A C 1
ATOM 2490 O O . GLY A 1 176 ? 33.399 34.582 16.826 1.00 7.45 154 GLY A O 1
ATOM 2494 N N . GLN A 1 177 ? 32.837 36.045 18.447 1.00 7.36 155 GLN A N 1
ATOM 2495 C CA . GLN A 1 177 ? 34.118 36.752 18.506 1.00 7.50 155 GLN A CA 1
ATOM 2496 C C . GLN A 1 177 ? 34.301 37.268 19.919 1.00 9.23 155 GLN A C 1
ATOM 2497 O O . GLN A 1 177 ? 33.361 37.324 20.688 1.00 9.32 155 GLN A O 1
ATOM 2511 N N A SER A 1 178 ? 35.531 37.640 20.251 0.46 9.67 156 SER A N 1
ATOM 2512 N N B SER A 1 178 ? 35.528 37.668 20.239 0.54 9.11 156 SER A N 1
ATOM 2513 C CA A SER A 1 178 ? 35.799 38.361 21.481 0.46 10.79 156 SER A CA 1
ATOM 2514 C CA B SER A 1 178 ? 35.830 38.357 21.486 0.54 12.48 156 SER A CA 1
ATOM 2515 C C A SER A 1 178 ? 35.530 39.835 21.224 0.46 9.37 156 SER A C 1
ATOM 2516 C C B SER A 1 178 ? 35.690 39.863 21.282 0.54 10.53 156 SER A C 1
ATOM 2517 O O A SER A 1 178 ? 35.663 40.324 20.100 0.46 10.38 156 SER A O 1
ATOM 2518 O O B SER A 1 178 ? 36.090 40.409 20.253 0.54 12.28 156 SER A O 1
ATOM 2533 N N . TYR A 1 179 ? 35.112 40.524 22.270 1.00 9.03 157 TYR A N 1
ATOM 2534 C CA . TYR A 1 179 ? 34.889 41.950 22.237 1.00 8.58 157 TYR A CA 1
ATOM 2535 C C . TYR A 1 179 ? 34.736 42.408 23.680 1.00 8.65 157 TYR A C 1
ATOM 2536 O O . TYR A 1 179 ? 34.440 41.591 24.562 1.00 8.76 157 TYR A O 1
ATOM 2555 N N . PRO A 1 180 ? 34.946 43.708 23.945 1.00 9.15 158 PRO A N 1
ATOM 2556 C CA . PRO A 1 180 ? 34.959 44.146 25.347 1.00 9.83 158 PRO A CA 1
ATOM 2557 C C . PRO A 1 180 ? 33.738 43.768 26.191 1.00 9.17 158 PRO A C 1
ATOM 2558 O O . PRO A 1 180 ? 33.895 43.326 27.323 1.00 9.30 158 PRO A O 1
ATOM 2569 N N . VAL A 1 181 ? 32.535 43.893 25.666 1.00 8.15 159 VAL A N 1
ATOM 2570 C CA . VAL A 1 181 ? 31.377 43.510 26.465 1.00 8.34 159 VAL A CA 1
ATOM 2571 C C . VAL A 1 181 ? 31.420 42.023 26.808 1.00 6.84 159 VAL A C 1
ATOM 2572 O O . VAL A 1 181 ? 31.092 41.628 27.928 1.00 7.81 159 VAL A O 1
ATOM 2585 N N . MET A 1 182 ? 31.813 41.196 25.847 1.00 7.74 160 MET A N 1
ATOM 2586 C CA . MET A 1 182 ? 31.922 39.768 26.087 1.00 8.57 160 MET A CA 1
ATOM 2587 C C . MET A 1 182 ? 32.954 39.446 27.178 1.00 8.20 160 MET A C 1
ATOM 2588 O O . MET A 1 182 ? 32.687 38.674 28.087 1.00 8.53 160 MET A O 1
ATOM 2602 N N A THR A 1 183 ? 34.137 40.039 27.086 0.71 8.46 161 THR A N 1
ATOM 2603 N N B THR A 1 183 ? 34.123 40.066 27.087 0.29 9.08 161 THR A N 1
ATOM 2604 C CA A THR A 1 183 ? 35.210 39.730 28.029 0.71 9.31 161 THR A CA 1
ATOM 2605 C CA B THR A 1 183 ? 35.229 39.760 27.989 0.29 9.79 161 THR A CA 1
ATOM 2606 C C A THR A 1 183 ? 35.047 40.393 29.390 0.71 9.90 161 THR A C 1
ATOM 2607 C C B THR A 1 183 ? 35.103 40.423 29.364 0.29 10.43 161 THR A C 1
ATOM 2608 O O A THR A 1 183 ? 35.455 39.813 30.405 0.71 12.12 161 THR A O 1
ATOM 2609 O O B THR A 1 183 ? 35.573 39.872 30.362 0.29 11.27 161 THR A O 1
ATOM 2630 N N . GLN A 1 184 ? 34.475 41.596 29.415 1.00 10.08 162 GLN A N 1
ATOM 2631 C CA . GLN A 1 184 ? 34.396 42.379 30.653 1.00 10.93 162 GLN A CA 1
ATOM 2632 C C . GLN A 1 184 ? 33.074 42.239 31.380 1.00 9.99 162 GLN A C 1
ATOM 2633 O O . GLN A 1 184 ? 33.008 42.471 32.582 1.00 13.69 162 GLN A O 1
ATOM 2648 N N . THR A 1 185 ? 32.022 41.841 30.671 1.00 8.66 163 THR A N 1
ATOM 2649 C CA . THR A 1 185 ? 30.704 41.729 31.279 1.00 9.48 163 THR A CA 1
ATOM 2650 C C . THR A 1 185 ? 30.154 40.312 31.210 1.00 7.96 163 THR A C 1
ATOM 2651 O O . THR A 1 185 ? 29.911 39.685 32.244 1.00 8.96 163 THR A O 1
ATOM 2662 N N . ILE A 1 186 ? 29.947 39.800 30.000 1.00 7.09 164 ILE A N 1
ATOM 2663 C CA . ILE A 1 186 ? 29.215 38.549 29.866 1.00 7.16 164 ILE A CA 1
ATOM 2664 C C . ILE A 1 186 ? 29.971 37.368 30.483 1.00 6.99 164 ILE A C 1
ATOM 2665 O O . ILE A 1 186 ? 29.407 36.615 31.285 1.00 7.81 164 ILE A O 1
ATOM 2681 N N . ILE A 1 187 ? 31.231 37.169 30.109 1.00 8.28 165 ILE A N 1
ATOM 2682 C CA . ILE A 1 187 ? 31.987 36.038 30.636 1.00 8.99 165 ILE A CA 1
ATOM 2683 C C . ILE A 1 187 ? 32.150 36.130 32.175 1.00 8.87 165 ILE A C 1
ATOM 2684 O O . ILE A 1 187 ? 31.825 35.176 32.892 1.00 8.75 165 ILE A O 1
ATOM 2700 N N . PRO A 1 188 ? 32.597 37.282 32.706 1.00 9.02 166 PRO A N 1
ATOM 2701 C CA . PRO A 1 188 ? 32.746 37.313 34.172 1.00 9.69 166 PRO A CA 1
ATOM 2702 C C . PRO A 1 188 ? 31.429 37.129 34.927 1.00 9.48 166 PRO A C 1
ATOM 2703 O O . PRO A 1 188 ? 31.416 36.520 36.003 1.00 9.33 166 PRO A O 1
ATOM 2714 N N . ALA A 1 189 ? 30.337 37.642 34.379 1.00 8.43 167 ALA A N 1
ATOM 2715 C CA . ALA A 1 189 ? 29.046 37.508 35.053 1.00 8.64 167 ALA A CA 1
ATOM 2716 C C . ALA A 1 189 ? 28.553 36.046 34.992 1.00 7.93 167 ALA A C 1
ATOM 2717 O O . ALA A 1 189 ? 27.969 35.544 35.966 1.00 9.31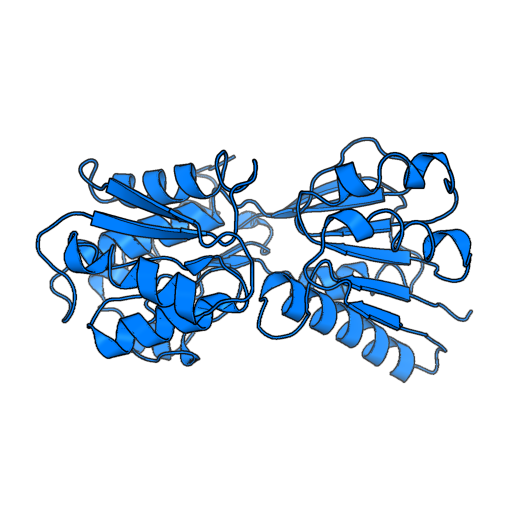 167 ALA A O 1
ATOM 2724 N N . PHE A 1 190 ? 28.774 35.373 33.858 1.00 8.21 168 PHE A N 1
ATOM 2725 C CA . PHE A 1 190 ? 28.413 33.965 33.704 1.00 7.95 168 PHE A CA 1
ATOM 2726 C C . PHE A 1 190 ? 29.171 33.149 34.747 1.00 7.92 168 PHE A C 1
ATOM 2727 O O . PHE A 1 190 ? 28.583 32.328 35.460 1.00 8.74 168 PHE A O 1
ATOM 2744 N N . LEU A 1 191 ? 30.473 33.395 34.864 1.00 8.48 169 LEU A N 1
ATOM 2745 C CA . LEU A 1 191 ? 31.291 32.721 35.873 1.00 9.28 169 LEU A CA 1
ATOM 2746 C C . LEU A 1 191 ? 30.801 33.039 37.285 1.00 9.04 169 LEU A C 1
ATOM 2747 O O . LEU A 1 191 ? 30.722 32.148 38.134 1.00 10.42 169 LEU A O 1
ATOM 2763 N N . ALA A 1 192 ? 30.501 34.307 37.562 1.00 8.91 170 ALA A N 1
ATOM 2764 C CA . ALA A 1 192 ? 30.051 34.694 38.905 1.00 10.54 170 ALA A CA 1
ATOM 2765 C C . ALA A 1 192 ? 28.737 33.993 39.268 1.00 9.35 170 ALA A C 1
ATOM 2766 O O . ALA A 1 192 ? 28.558 33.516 40.397 1.00 10.83 170 ALA A O 1
ATOM 2773 N N . GLY A 1 193 ? 27.810 33.926 38.318 1.00 9.38 171 GLY A N 1
ATOM 2774 C CA . GLY A 1 193 ? 26.552 33.247 38.572 1.00 10.32 171 GLY A CA 1
ATOM 2775 C C . GLY A 1 193 ? 26.780 31.773 38.895 1.00 8.79 171 GLY A C 1
ATOM 2776 O O . GLY A 1 193 ? 26.148 31.220 39.798 1.00 10.63 171 GLY A O 1
ATOM 2780 N N . ALA A 1 194 ? 27.676 31.123 38.154 1.00 8.17 172 ALA A N 1
ATOM 2781 C CA . ALA A 1 194 ? 27.995 29.714 38.394 1.00 9.17 172 ALA A CA 1
ATOM 2782 C C . ALA A 1 194 ? 28.659 29.542 39.759 1.00 10.17 172 ALA A C 1
ATOM 2783 O O . ALA A 1 194 ? 28.320 28.614 40.506 1.00 10.63 172 ALA A O 1
ATOM 2790 N N . ARG A 1 195 ? 29.598 30.426 40.089 1.00 10.33 173 ARG A N 1
ATOM 2791 C CA . ARG A 1 195 ? 30.320 30.308 41.350 1.00 11.30 173 ARG A CA 1
ATOM 2792 C C . ARG A 1 195 ? 29.448 30.593 42.562 1.00 12.08 173 ARG A C 1
ATOM 2793 O O . ARG A 1 195 ? 29.790 30.178 43.659 1.00 14.44 173 ARG A O 1
ATOM 2814 N N . ALA A 1 196 ?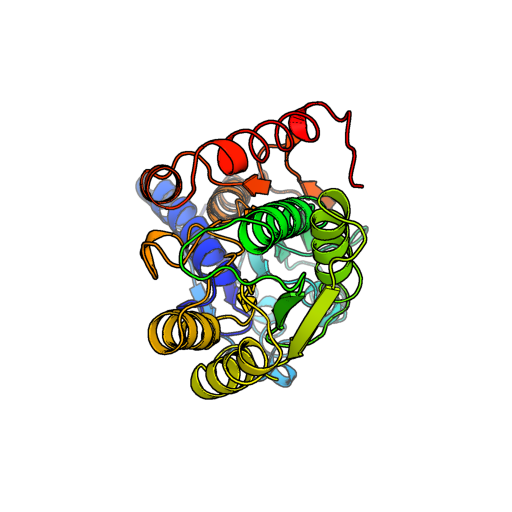 28.312 31.258 42.368 1.00 11.91 174 ALA A N 1
ATOM 2815 C CA . ALA A 1 196 ? 27.360 31.460 43.456 1.00 13.45 174 ALA A CA 1
ATOM 2816 C C . ALA A 1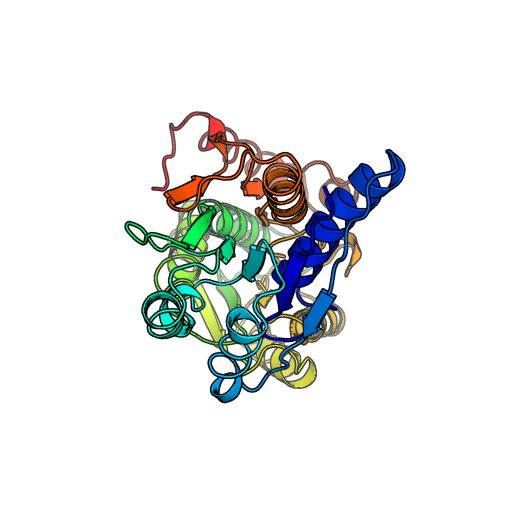 196 ? 26.733 30.131 43.841 1.00 14.25 174 ALA A C 1
ATOM 2817 O O . ALA A 1 196 ? 26.281 29.955 44.974 1.00 16.80 174 ALA A O 1
ATOM 2824 N N . VAL A 1 197 ? 26.723 29.185 42.903 1.00 12.33 175 VAL A N 1
ATOM 2825 C CA . VAL A 1 197 ? 26.203 27.846 43.180 1.00 11.45 175 VAL A CA 1
ATOM 2826 C C . VAL A 1 197 ? 27.272 27.012 43.879 1.00 13.16 175 VAL A C 1
ATOM 2827 O O . VAL A 1 197 ? 27.004 26.375 44.895 1.00 15.53 175 VAL A O 1
ATOM 2840 N N . ASP A 1 198 ? 28.487 27.035 43.336 1.00 13.18 176 ASP A N 1
ATOM 2841 C CA . ASP A 1 198 ? 29.627 26.340 43.938 1.00 13.37 176 ASP A CA 1
ATOM 2842 C C . ASP A 1 198 ? 30.886 27.072 43.454 1.00 13.17 176 ASP A C 1
ATOM 2843 O O . ASP A 1 198 ? 31.079 27.232 42.252 1.00 12.89 176 ASP A O 1
ATOM 2852 N N . PRO A 1 199 ? 31.742 27.538 44.377 1.00 15.74 177 PRO A N 1
ATOM 2853 C CA . PRO A 1 199 ? 32.935 28.296 43.967 1.00 16.94 177 PRO A CA 1
ATOM 2854 C C . PRO A 1 199 ? 33.911 27.505 43.089 1.00 15.65 177 PRO A C 1
ATOM 2855 O O . PRO A 1 199 ? 34.791 28.110 42.469 1.00 16.90 177 PRO A O 1
ATOM 2866 N N . ALA A 1 200 ? 33.772 26.181 43.045 1.00 15.17 178 ALA A N 1
ATOM 2867 C CA . ALA A 1 200 ? 34.643 25.344 42.234 1.00 15.66 178 ALA A CA 1
ATOM 2868 C C . ALA A 1 200 ? 34.307 25.378 40.742 1.00 14.00 178 ALA A C 1
ATOM 2869 O O . ALA A 1 200 ? 35.085 24.888 39.933 1.00 15.60 178 ALA A O 1
ATOM 2876 N N . PHE A 1 201 ? 33.173 25.965 40.364 1.00 11.94 179 PHE A N 1
ATOM 2877 C CA . PHE A 1 201 ? 32.793 26.002 38.953 1.00 11.07 179 PHE A CA 1
ATOM 2878 C C . PHE A 1 201 ? 33.824 26.717 38.105 1.00 11.67 179 PHE A C 1
ATOM 2879 O O . PHE A 1 201 ? 34.441 27.705 38.516 1.00 13.08 179 PHE A O 1
ATOM 2896 N N . GLU A 1 202 ? 34.005 26.186 36.906 1.00 11.48 180 GLU A N 1
ATOM 2897 C CA . GLU A 1 202 ? 34.874 26.777 35.905 1.00 11.55 180 GLU A CA 1
ATOM 2898 C C . GLU A 1 202 ? 34.073 26.992 34.619 1.00 9.87 180 GLU A C 1
ATOM 2899 O O . GLU A 1 202 ? 33.159 26.212 34.301 1.00 10.64 180 GLU A O 1
ATOM 2911 N N . VAL A 1 203 ? 34.442 28.038 33.884 1.00 9.31 181 VAL A N 1
ATOM 2912 C CA . VAL A 1 203 ? 33.881 28.317 32.567 1.00 9.08 181 VAL A CA 1
ATOM 2913 C C . VAL A 1 203 ? 34.985 28.189 31.519 1.00 8.42 181 VAL A C 1
ATOM 2914 O O . VAL A 1 203 ? 36.009 28.864 31.618 1.00 10.87 181 VAL A O 1
ATOM 2927 N N . ASP A 1 204 ? 34.766 27.335 30.522 1.00 8.05 182 ASP A N 1
ATOM 2928 C CA . ASP A 1 204 ? 35.699 27.173 29.411 1.00 7.98 182 ASP A CA 1
ATOM 2929 C C . ASP A 1 204 ? 35.142 27.952 28.212 1.00 6.80 182 ASP A C 1
ATOM 2930 O O . ASP A 1 204 ? 34.100 27.587 27.646 1.00 7.90 182 ASP A O 1
ATOM 2939 N N . VAL A 1 205 ? 35.818 29.043 27.869 1.00 7.06 183 VAL A N 1
ATOM 2940 C CA . VAL A 1 205 ? 35.446 29.891 26.755 1.00 7.19 183 VAL A CA 1
ATOM 2941 C C . VAL A 1 205 ? 36.142 29.452 25.467 1.00 6.28 183 VAL A C 1
ATOM 2942 O O . VAL A 1 205 ? 37.355 29.192 25.447 1.00 7.53 183 VAL A O 1
ATOM 2955 N N . ARG A 1 206 ? 35.365 29.411 24.399 1.00 6.23 184 ARG A N 1
ATOM 2956 C CA . ARG A 1 206 ? 35.851 29.135 23.053 1.00 6.14 184 ARG A CA 1
ATOM 2957 C C . ARG A 1 206 ? 35.290 30.185 22.112 1.00 6.47 184 ARG A C 1
ATOM 2958 O O . ARG A 1 206 ? 34.249 30.794 22.406 1.00 6.83 184 ARG A O 1
ATOM 2979 N N . VAL A 1 207 ? 35.963 30.389 20.980 1.00 6.23 185 VAL A N 1
ATOM 2980 C CA . VAL A 1 207 ? 35.576 31.437 20.025 1.00 5.99 185 VAL A CA 1
ATOM 2981 C C . VAL A 1 207 ? 35.531 30.850 18.612 1.00 5.71 185 VAL A C 1
ATOM 2982 O O . VAL A 1 207 ? 36.464 30.134 18.196 1.00 6.88 185 VAL A O 1
ATOM 2995 N N . VAL A 1 208 ? 34.447 31.146 17.889 1.00 5.93 186 VAL A N 1
ATOM 2996 C CA . VAL A 1 208 ? 34.286 30.696 16.517 1.00 6.17 186 VAL A CA 1
ATOM 2997 C C . VAL A 1 208 ? 35.163 31.465 15.533 1.00 6.56 186 VAL A C 1
ATOM 2998 O O . VAL A 1 208 ? 35.862 30.871 14.712 1.00 7.00 186 VAL A O 1
ATOM 3011 N N . GLY A 1 209 ? 35.106 32.781 15.635 1.00 6.07 187 GLY A N 1
ATOM 3012 C CA . GLY A 1 209 ? 35.770 33.686 14.709 1.00 6.80 187 GLY A CA 1
ATOM 3013 C C . GLY A 1 209 ? 34.813 34.413 13.770 1.00 7.35 187 GLY A C 1
ATOM 3014 O O . GLY A 1 209 ? 35.224 35.338 13.055 1.00 9.89 187 GLY A O 1
ATOM 3018 N N . ASN A 1 210 ? 33.553 33.989 13.743 1.00 6.49 188 ASN A N 1
ATOM 3019 C CA . ASN A 1 210 ? 32.506 34.649 12.964 1.00 6.86 188 ASN A CA 1
ATOM 3020 C C . ASN A 1 210 ? 31.152 34.309 13.575 1.00 7.18 188 ASN A C 1
ATOM 3021 O O . ASN A 1 210 ? 31.074 33.539 14.548 1.00 6.92 188 ASN A O 1
ATOM 3032 N N . TRP A 1 211 ? 30.111 34.918 13.012 1.00 7.06 189 TRP A N 1
ATOM 3033 C CA . TRP A 1 211 ? 28.769 34.831 13.547 1.00 7.73 189 TRP A CA 1
ATOM 3034 C C . TRP A 1 211 ? 27.848 33.996 12.670 1.00 7.51 189 TRP A C 1
ATOM 3035 O O . TRP A 1 211 ? 26.628 34.169 12.727 1.00 8.10 189 TRP A O 1
ATOM 3056 N N . TYR A 1 212 ? 28.404 33.080 11.876 1.00 7.44 190 TYR A N 1
ATOM 3057 C CA . TYR A 1 212 ? 27.561 32.267 10.996 1.00 7.96 190 TYR A CA 1
ATOM 3058 C C . TYR A 1 212 ? 27.900 30.776 10.912 1.00 7.47 190 TYR A C 1
ATOM 3059 O O . TYR A 1 212 ? 27.017 29.987 10.589 1.00 8.27 190 TYR A O 1
ATOM 3077 N N . ASP A 1 213 ? 29.152 30.364 11.140 1.00 7.52 191 ASP A N 1
ATOM 3078 C CA . ASP A 1 213 ? 29.551 29.018 10.740 1.00 7.51 191 ASP A CA 1
ATOM 3079 C C . ASP A 1 213 ? 29.243 27.968 11.811 1.00 7.90 191 ASP A C 1
ATOM 3080 O O . ASP A 1 213 ? 30.051 27.681 12.700 1.00 7.76 191 ASP A O 1
ATOM 3089 N N . ALA A 1 214 ? 28.068 27.366 11.674 1.00 7.74 192 ALA A N 1
ATOM 3090 C CA . ALA A 1 214 ? 27.575 26.353 12.598 1.00 8.42 192 ALA A CA 1
ATOM 3091 C C . ALA A 1 214 ? 28.444 25.101 12.630 1.00 7.63 192 ALA A C 1
ATOM 3092 O O . ALA A 1 214 ? 28.488 24.416 13.647 1.00 9.27 192 ALA A O 1
ATOM 3099 N N . ALA A 1 215 ? 29.122 24.780 11.533 1.00 8.43 193 ALA A N 1
ATOM 3100 C CA . ALA A 1 215 ? 30.039 23.639 11.570 1.00 8.96 193 ALA A CA 1
ATOM 3101 C C . ALA A 1 215 ? 31.169 23.881 12.567 1.00 7.75 193 ALA A C 1
ATOM 3102 O O . ALA A 1 215 ? 31.582 22.967 13.294 1.00 8.95 193 ALA A O 1
ATOM 3109 N N . LYS A 1 216 ? 31.684 25.103 12.585 1.00 8.03 194 LYS A N 1
ATOM 3110 C CA . LYS A 1 216 ? 32.834 25.426 13.416 1.00 7.67 194 LYS A CA 1
ATOM 3111 C C . LYS A 1 216 ? 32.461 25.588 14.879 1.00 6.90 194 LYS A C 1
ATOM 3112 O O . LYS A 1 216 ? 33.242 25.236 15.757 1.00 7.87 194 LYS A O 1
ATOM 3131 N N . SER A 1 217 ? 31.257 26.078 15.167 1.00 6.84 195 SER A N 1
ATOM 3132 C CA . SER A 1 217 ? 30.802 26.103 16.559 1.00 6.65 195 SER A CA 1
ATOM 3133 C C . SER A 1 217 ? 30.511 24.683 17.068 1.00 7.05 195 SER A C 1
ATOM 3134 O O . SER A 1 217 ? 30.787 24.366 18.220 1.00 7.59 195 SER A O 1
ATOM 3142 N N . ALA A 1 218 ? 29.990 23.816 16.207 1.00 7.20 196 ALA A N 1
ATOM 3143 C CA . ALA A 1 218 ? 29.783 22.426 16.598 1.00 7.45 196 ALA A CA 1
ATOM 3144 C C . ALA A 1 218 ? 31.113 21.762 16.957 1.00 7.27 196 ALA A C 1
ATOM 3145 O O . ALA A 1 218 ? 31.204 21.008 17.933 1.00 7.72 196 ALA A O 1
ATOM 3152 N N . ASP A 1 219 ? 32.168 22.036 16.180 1.00 7.18 197 ASP A N 1
ATOM 3153 C CA . ASP A 1 219 ? 33.493 21.506 16.510 1.00 7.48 197 ASP A CA 1
ATOM 3154 C C . ASP A 1 219 ? 33.910 21.932 17.931 1.00 7.98 197 ASP A C 1
ATOM 3155 O O . ASP A 1 219 ? 34.452 21.122 18.705 1.00 8.81 197 ASP A O 1
ATOM 3164 N N . LEU A 1 220 ? 33.711 23.212 18.270 1.00 7.81 198 LEU A N 1
ATOM 3165 C CA . LEU A 1 220 ? 34.070 23.678 19.610 1.00 7.07 198 LEU A CA 1
ATOM 3166 C C . LEU A 1 220 ? 33.236 22.994 20.681 1.00 7.27 198 LEU A C 1
ATOM 3167 O O . LEU A 1 220 ? 33.737 22.672 21.763 1.00 7.61 198 LEU A O 1
ATOM 3183 N N . ALA A 1 221 ? 31.952 22.782 20.396 1.00 6.76 199 ALA A N 1
ATOM 3184 C CA . ALA A 1 221 ? 31.083 22.122 21.348 1.00 7.56 199 ALA A CA 1
ATOM 3185 C C . ALA A 1 221 ? 31.557 20.700 21.612 1.00 7.65 199 ALA A C 1
ATOM 3186 O O . ALA A 1 221 ? 31.498 20.232 22.748 1.00 8.87 199 ALA A O 1
ATOM 3193 N N . ARG A 1 222 ? 32.007 20.004 20.571 1.00 7.74 200 ARG A N 1
ATOM 3194 C CA . ARG A 1 222 ? 32.512 18.640 20.756 1.00 8.49 200 ARG A CA 1
ATOM 3195 C C . ARG A 1 222 ? 33.779 18.646 21.624 1.00 8.35 200 ARG A C 1
ATOM 3196 O O . ARG A 1 222 ? 33.932 17.816 22.512 1.00 9.60 200 ARG A O 1
ATOM 3217 N N A ILE A 1 223 ? 34.687 19.582 21.366 0.63 8.07 201 ILE A N 1
ATOM 3218 N N B ILE A 1 223 ? 34.681 19.591 21.371 0.37 8.66 201 ILE A N 1
ATOM 3219 C CA A ILE A 1 223 ? 35.877 19.734 22.200 0.63 8.99 201 ILE A CA 1
ATOM 3220 C CA B ILE A 1 223 ? 35.865 19.746 22.213 0.37 9.64 201 ILE A CA 1
ATOM 3221 C C A ILE A 1 223 ? 35.489 19.939 23.674 0.63 8.73 201 ILE A C 1
ATOM 3222 C C B ILE A 1 223 ? 35.452 19.903 23.675 0.37 9.03 201 ILE A C 1
ATOM 3223 O O A ILE A 1 223 ? 36.026 19.279 24.567 0.63 9.11 201 ILE A O 1
ATOM 3224 O O B ILE A 1 223 ? 35.937 19.187 24.554 0.37 9.40 201 ILE A O 1
ATOM 3255 N N . LEU A 1 224 ? 34.546 20.841 23.932 1.00 8.26 202 LEU A N 1
ATOM 3256 C CA . LEU A 1 224 ? 34.108 21.130 25.300 1.00 7.48 202 LEU A CA 1
ATOM 3257 C C . LEU A 1 224 ? 33.471 19.905 25.956 1.00 8.67 202 LEU A C 1
ATOM 3258 O O . LEU A 1 224 ? 33.772 19.585 27.109 1.00 9.25 202 LEU A O 1
ATOM 3275 N N . PHE A 1 225 ? 32.622 19.199 25.221 1.00 8.70 203 PHE A N 1
ATOM 3276 C CA . PHE A 1 225 ? 32.002 17.989 25.754 1.00 8.69 203 PHE A CA 1
ATOM 3277 C C . PHE A 1 225 ? 33.053 16.986 26.196 1.00 9.45 203 PHE A C 1
ATOM 3278 O O . PHE A 1 225 ? 32.982 16.433 27.299 1.00 10.87 203 PHE A O 1
ATOM 3295 N N . HIS A 1 226 ? 34.056 16.765 25.361 1.00 10.43 204 HIS A N 1
ATOM 3296 C CA . HIS A 1 226 ? 35.053 15.762 25.703 1.00 11.37 204 HIS A CA 1
ATOM 3297 C C . HIS A 1 226 ? 35.982 16.216 26.832 1.00 13.29 204 HIS A C 1
ATOM 3298 O O . HIS A 1 226 ? 36.616 15.381 27.479 1.00 17.04 204 HIS A O 1
ATOM 3313 N N . GLU A 1 227 ? 36.032 17.523 27.086 1.00 11.64 205 GLU A N 1
ATOM 3314 C CA . GLU A 1 227 ? 36.759 18.072 28.248 1.00 13.27 205 GLU A CA 1
ATOM 3315 C C . GLU A 1 227 ? 35.952 17.921 29.546 1.00 14.73 205 GLU A C 1
ATOM 3316 O O . GLU A 1 227 ? 36.492 18.136 30.637 1.00 17.00 205 GLU A O 1
ATOM 3328 N N . GLY A 1 228 ? 34.673 17.570 29.436 1.00 11.66 206 GLY A N 1
ATOM 3329 C CA . GLY A 1 228 ? 33.826 17.390 30.614 1.00 11.26 206 GLY A CA 1
ATOM 3330 C C . GLY A 1 228 ? 32.725 18.424 30.823 1.00 9.91 206 GLY A C 1
ATOM 3331 O O . GLY A 1 228 ? 32.023 18.396 31.837 1.00 10.73 206 GLY A O 1
ATOM 3335 N N . VAL A 1 229 ? 32.562 19.349 29.880 1.00 9.46 207 VAL A N 1
ATOM 3336 C CA . VAL A 1 229 ? 31.496 20.341 29.958 1.00 8.51 207 VAL A CA 1
ATOM 3337 C C . VAL A 1 229 ? 30.149 19.663 29.674 1.00 8.38 207 VAL A C 1
ATOM 3338 O O . VAL A 1 229 ? 30.004 18.940 28.680 1.00 9.75 207 VAL A O 1
ATOM 3351 N N . ASP A 1 230 ? 29.167 19.924 30.533 1.00 7.51 208 ASP A N 1
ATOM 3352 C CA . ASP A 1 230 ? 27.825 19.364 30.377 1.00 8.27 208 ASP A CA 1
ATOM 3353 C C . ASP A 1 230 ? 26.728 20.404 30.144 1.00 8.31 208 ASP A C 1
ATOM 3354 O O . ASP A 1 230 ? 25.597 20.019 29.845 1.00 8.73 208 ASP A O 1
ATOM 3363 N N . VAL A 1 231 ? 27.060 21.695 30.250 1.00 7.45 209 VAL A N 1
ATOM 3364 C CA . VAL A 1 231 ? 26.131 22.778 29.952 1.00 7.03 209 VAL A CA 1
ATOM 3365 C C . VAL A 1 231 ? 26.965 23.859 29.255 1.00 7.32 209 VAL A C 1
ATOM 3366 O O . VAL A 1 231 ? 28.019 24.259 29.771 1.00 8.47 209 VAL A O 1
ATOM 3379 N N A MET A 1 232 ? 26.511 24.369 28.124 0.40 6.91 210 MET A N 1
ATOM 3380 N N B MET A 1 232 ? 26.479 24.307 28.089 0.60 7.89 210 MET A N 1
ATOM 3381 C CA A MET A 1 232 ? 27.255 25.450 27.503 0.40 6.67 210 MET A CA 1
ATOM 3382 C CA B MET A 1 232 ? 27.137 25.330 27.265 0.60 8.97 210 MET A CA 1
ATOM 3383 C C A MET A 1 232 ? 26.314 26.447 26.858 0.40 6.46 210 MET A C 1
ATOM 3384 C C B MET A 1 232 ? 26.178 26.457 26.925 0.60 8.42 210 MET A C 1
ATOM 3385 O O A MET A 1 232 ? 25.209 26.098 26.410 0.40 5.67 210 MET A O 1
ATOM 3386 O O B MET A 1 232 ? 24.984 26.219 26.719 0.60 8.81 210 MET A O 1
ATOM 3413 N N A MET A 1 233 ? 26.773 27.691 26.833 0.40 6.15 211 MET A N 1
ATOM 3414 N N B MET A 1 233 ? 26.724 27.663 26.815 0.60 8.09 211 MET A N 1
ATOM 3415 C CA A MET A 1 233 ? 26.012 28.798 26.296 0.40 5.21 211 MET A CA 1
ATOM 3416 C CA B MET A 1 233 ? 25.989 28.820 26.322 0.60 7.93 211 MET A CA 1
ATOM 3417 C C A MET A 1 233 ? 26.588 29.261 24.975 0.40 5.91 211 MET A C 1
ATOM 3418 C C B MET A 1 233 ? 26.559 29.304 24.995 0.60 7.14 211 MET A C 1
ATOM 3419 O O A MET A 1 233 ? 27.734 29.725 24.923 0.40 6.02 211 MET A O 1
ATOM 3420 O O B MET A 1 233 ? 27.683 29.820 24.958 0.60 8.03 211 MET A O 1
ATOM 3447 N N . PRO A 1 234 ? 25.806 29.127 23.897 1.00 7.35 212 PRO A N 1
ATOM 3448 C CA . PRO A 1 234 ? 26.233 29.637 22.598 1.00 7.40 212 PRO A CA 1
ATOM 3449 C C . PRO A 1 234 ? 25.818 31.096 22.454 1.00 6.62 212 PRO A C 1
ATOM 3450 O O . PRO A 1 234 ? 24.657 31.439 22.671 1.00 7.82 212 PRO A O 1
ATOM 3461 N N . ILE A 1 235 ? 26.777 31.949 22.108 1.00 6.58 213 ILE A N 1
ATOM 3462 C CA . ILE A 1 235 ? 26.504 33.326 21.741 1.00 6.40 213 ILE A CA 1
ATOM 3463 C C . ILE A 1 235 ? 27.321 33.564 20.483 1.00 6.00 213 ILE A C 1
ATOM 3464 O O . ILE A 1 235 ? 28.345 34.252 20.500 1.00 6.24 213 ILE A O 1
ATOM 3480 N N . CYS A 1 236 ? 26.861 32.962 19.391 1.00 6.79 214 CYS A N 1
ATOM 3481 C CA . CYS A 1 236 ? 27.616 32.971 18.138 1.00 6.91 214 CYS A CA 1
ATOM 3482 C C . CYS A 1 236 ? 26.673 33.085 16.928 1.00 5.89 214 CYS A C 1
ATOM 3483 O O . CYS A 1 236 ? 26.995 32.638 15.838 1.00 6.69 214 CYS A O 1
ATOM 3491 N N . GLY A 1 237 ? 25.532 33.751 17.116 1.00 5.96 215 GLY A N 1
ATOM 3492 C CA . GLY A 1 237 ? 24.698 34.158 15.993 1.00 7.20 215 GLY A CA 1
ATOM 3493 C C . GLY A 1 237 ? 24.155 32.952 15.248 1.00 7.35 215 GLY A C 1
ATOM 3494 O O . GLY A 1 237 ? 23.625 32.010 15.855 1.00 7.69 215 GLY A O 1
ATOM 3498 N N . GLY A 1 238 ? 24.272 32.963 13.925 1.00 7.99 216 GLY A N 1
ATOM 3499 C CA . GLY A 1 238 ? 23.806 31.837 13.135 1.00 8.79 216 GLY A CA 1
ATOM 3500 C C . GLY A 1 238 ? 24.565 30.544 13.423 1.00 8.56 216 GLY A C 1
ATOM 3501 O O . GLY A 1 238 ? 24.105 29.459 13.071 1.00 12.50 216 GLY A O 1
ATOM 3505 N N . ALA A 1 239 ? 25.734 30.649 14.036 1.00 7.59 217 ALA A N 1
ATOM 3506 C CA . ALA A 1 239 ? 26.449 29.453 14.461 1.00 6.77 217 ALA A CA 1
ATOM 3507 C C . ALA A 1 239 ? 25.831 28.812 15.712 1.00 7.44 217 ALA A C 1
ATOM 3508 O O . ALA A 1 239 ? 26.195 27.711 16.077 1.00 7.31 217 ALA A O 1
ATOM 3515 N N . ASN A 1 240 ? 24.881 29.470 16.363 1.00 6.84 218 ASN A N 1
ATOM 3516 C CA . ASN A 1 240 ? 24.268 28.872 17.550 1.00 6.92 218 ASN A CA 1
ATOM 3517 C C . ASN A 1 240 ? 23.690 27.497 17.244 1.00 8.08 218 ASN A C 1
ATOM 3518 O O . ASN A 1 240 ? 23.702 26.598 18.084 1.00 8.53 218 ASN A O 1
ATOM 3529 N N . GLN A 1 241 ? 23.144 27.349 16.047 1.00 8.21 219 GLN A N 1
ATOM 3530 C CA . GLN A 1 241 ? 22.524 26.094 15.657 1.00 8.79 219 GLN A CA 1
ATOM 3531 C C . GLN A 1 241 ? 23.503 24.920 15.726 1.00 8.74 219 GLN A C 1
ATOM 3532 O O . GLN A 1 241 ? 23.084 23.785 15.985 1.00 9.80 219 GLN A O 1
ATOM 3546 N N . GLY A 1 242 ? 24.792 25.169 15.474 1.00 8.06 220 GLY A N 1
ATOM 3547 C CA . GLY A 1 242 ? 25.786 24.108 15.552 1.00 7.98 220 GLY A CA 1
ATOM 3548 C C . GLY A 1 242 ? 25.944 23.549 16.949 1.00 8.02 220 GLY A C 1
ATOM 3549 O O . GLY A 1 242 ? 26.183 22.360 17.139 1.00 8.72 220 GLY A O 1
ATOM 3553 N N . VAL A 1 243 ? 25.793 24.428 17.935 1.00 7.56 221 VAL A N 1
ATOM 3554 C CA . VAL A 1 243 ? 25.886 24.022 19.316 1.00 7.97 221 VAL A CA 1
ATOM 3555 C C . VAL A 1 243 ? 24.635 23.199 19.710 1.00 8.35 221 VAL A C 1
ATOM 3556 O O . VAL A 1 243 ? 24.742 22.182 20.416 1.00 9.19 221 VAL A O 1
ATOM 3569 N N . LEU A 1 244 ? 23.460 23.606 19.228 1.00 8.23 222 LEU A N 1
ATOM 3570 C CA . LEU A 1 244 ? 22.250 22.810 19.434 1.00 9.86 222 LEU A CA 1
ATOM 3571 C C . LEU A 1 244 ? 22.384 21.419 18.788 1.00 9.72 222 LEU A C 1
ATOM 3572 O O . LEU A 1 244 ? 21.990 20.412 19.375 1.00 11.95 222 LEU A O 1
ATOM 3588 N N . ALA A 1 245 ? 22.964 21.355 17.586 1.00 9.76 223 ALA A N 1
ATOM 3589 C CA . ALA A 1 245 ? 23.139 20.078 16.903 1.00 11.81 223 ALA A CA 1
ATOM 3590 C C . ALA A 1 245 ? 24.067 19.188 17.725 1.00 10.48 223 ALA A C 1
ATOM 3591 O O . ALA A 1 245 ? 23.814 17.992 17.895 1.00 11.58 223 ALA A O 1
ATOM 3598 N N . ALA A 1 246 ? 25.154 19.764 18.226 1.00 9.57 224 ALA A N 1
ATOM 3599 C CA . ALA A 1 246 ? 26.105 18.988 19.007 1.00 10.03 224 ALA A CA 1
ATOM 3600 C C . ALA A 1 246 ? 25.467 18.507 20.319 1.00 9.51 224 ALA A C 1
ATOM 3601 O O . ALA A 1 246 ? 25.755 17.409 20.778 1.00 10.30 224 ALA A O 1
ATOM 3608 N N . ALA A 1 247 ? 24.589 19.316 20.899 1.00 9.92 225 ALA A N 1
ATOM 3609 C CA . ALA A 1 247 ? 23.907 18.944 22.144 1.00 10.09 225 ALA A CA 1
ATOM 3610 C C . ALA A 1 247 ? 23.085 17.671 21.940 1.00 10.42 225 ALA A C 1
ATOM 3611 O O . ALA A 1 247 ? 23.125 16.771 22.774 1.00 10.78 225 ALA A O 1
ATOM 3618 N N . ARG A 1 248 ? 22.361 17.599 20.822 1.00 11.57 226 ARG A N 1
ATOM 3619 C CA . ARG A 1 248 ? 21.568 16.420 20.507 1.00 12.51 226 ARG A CA 1
ATOM 3620 C C . ARG A 1 248 ? 22.473 15.240 20.157 1.00 12.55 226 ARG A C 1
ATOM 3621 O O . ARG A 1 248 ? 22.187 14.107 20.498 1.00 14.12 226 ARG A O 1
ATOM 3642 N N . GLU A 1 249 ? 23.566 15.515 19.467 1.00 11.68 227 GLU A N 1
ATOM 3643 C CA . GLU A 1 249 ? 24.466 14.465 19.023 1.00 12.96 227 GLU A CA 1
ATOM 3644 C C . GLU A 1 249 ? 25.171 13.788 20.198 1.00 13.03 227 GLU A C 1
ATOM 3645 O O . GLU A 1 249 ? 25.273 12.569 20.233 1.00 15.93 227 GLU A O 1
ATOM 3657 N N . LEU A 1 250 ? 25.651 14.582 21.151 1.00 12.33 228 LEU A N 1
ATOM 3658 C CA . LEU A 1 250 ? 26.510 14.074 22.223 1.00 12.79 228 LEU A CA 1
ATOM 3659 C C . LEU A 1 250 ? 25.809 13.911 23.560 1.00 11.64 228 LEU A C 1
ATOM 3660 O O . LEU A 1 250 ? 26.220 13.099 24.376 1.00 12.97 228 LEU A O 1
ATOM 3676 N N . GLY A 1 251 ? 24.782 14.722 23.795 1.00 10.52 229 GLY A N 1
ATOM 3677 C CA . GLY A 1 251 ? 24.036 14.686 25.043 1.00 10.23 229 GLY A CA 1
ATOM 3678 C C . GLY A 1 251 ? 24.601 15.656 26.068 1.00 10.48 229 GLY A C 1
ATOM 3679 O O . GLY A 1 251 ? 25.322 15.256 26.978 1.00 10.89 229 GLY A O 1
ATOM 3683 N N . PHE A 1 252 ? 24.295 16.942 25.890 1.00 10.24 230 PHE A N 1
ATOM 3684 C CA . PHE A 1 252 ? 24.603 17.959 26.899 1.00 9.24 230 PHE A CA 1
ATOM 3685 C C . PHE A 1 252 ? 23.536 19.033 26.818 1.00 7.32 230 PHE A C 1
ATOM 3686 O O . PHE A 1 252 ? 22.726 19.028 25.887 1.00 8.97 230 PHE A O 1
ATOM 3703 N N . TYR A 1 253 ? 23.524 19.930 27.793 1.00 7.16 231 TYR A N 1
ATOM 3704 C CA . TYR A 1 253 ? 22.508 20.964 27.899 1.00 7.43 231 TYR A CA 1
ATOM 3705 C C . TYR A 1 253 ? 22.999 22.315 27.402 1.00 6.79 231 TYR A C 1
ATOM 3706 O O . TYR A 1 253 ? 24.195 22.603 27.372 1.00 7.99 231 TYR A O 1
ATOM 3724 N N . VAL A 1 254 ? 22.034 23.150 27.040 1.00 7.18 232 VAL A N 1
ATOM 3725 C CA . VAL A 1 254 ? 22.277 24.469 26.477 1.00 7.25 232 VAL A CA 1
ATOM 3726 C C . VAL A 1 254 ? 21.591 25.542 27.310 1.00 7.24 232 VAL A C 1
ATOM 3727 O O . VAL A 1 254 ? 20.401 25.465 27.580 1.00 7.63 232 VAL A O 1
ATOM 3740 N N A SER A 1 255 ? 22.394 26.521 27.708 0.62 7.59 233 SER A N 1
ATOM 3741 N N B SER A 1 255 ? 22.362 26.544 27.720 0.38 7.72 233 SER A N 1
ATOM 3742 C CA A SER A 1 255 ? 21.943 27.763 28.298 0.62 7.83 233 SER A CA 1
ATOM 3743 C CA B SER A 1 255 ? 21.821 27.733 28.361 0.38 8.77 233 SER A CA 1
ATOM 3744 C C A SER A 1 255 ? 21.815 28.753 27.153 0.62 7.73 233 SER A C 1
ATOM 3745 C C B SER A 1 255 ? 21.784 28.827 27.297 0.38 8.50 233 SER A C 1
ATOM 3746 O O A SER A 1 255 ? 22.821 29.174 26.573 0.62 7.73 233 SER A O 1
ATOM 3747 O O B SER A 1 255 ? 22.815 29.385 26.921 0.38 8.77 233 SER A O 1
ATOM 3762 N N . TRP A 1 256 ? 20.580 29.097 26.806 1.00 7.48 234 TRP A N 1
ATOM 3763 C CA . TRP A 1 256 ? 20.341 29.959 25.672 1.00 6.99 234 TRP A CA 1
ATOM 3764 C C . TRP A 1 256 ? 20.298 31.419 26.095 1.00 6.79 234 TRP A C 1
ATOM 3765 O O . TRP A 1 256 ? 19.866 31.741 27.213 1.00 7.22 234 TRP A O 1
ATOM 3787 N N . PHE A 1 257 ? 20.751 32.300 25.208 1.00 7.21 235 PHE A N 1
ATOM 3788 C CA . PHE A 1 257 ? 20.869 33.729 25.504 1.00 6.15 235 PHE A CA 1
ATOM 3789 C C . PHE A 1 257 ? 20.030 34.571 24.546 1.00 7.60 235 PHE A C 1
ATOM 3790 O O . PHE A 1 257 ? 19.752 34.176 23.396 1.00 8.75 235 PHE A O 1
ATOM 3807 N N . ASP A 1 258 ? 19.632 35.742 25.039 1.00 7.33 236 ASP A N 1
ATOM 3808 C CA . ASP A 1 258 ? 19.086 36.858 24.246 1.00 7.19 236 ASP A CA 1
ATOM 3809 C C . ASP A 1 258 ? 17.586 36.774 23.967 1.00 6.73 236 ASP A C 1
ATOM 3810 O O . ASP A 1 258 ? 16.872 37.741 24.226 1.00 7.96 236 ASP A O 1
ATOM 3819 N N . ASP A 1 259 ? 17.106 35.652 23.436 1.00 7.70 237 ASP A N 1
ATOM 3820 C CA . ASP A 1 259 ? 15.675 35.456 23.235 1.00 8.28 237 ASP A CA 1
ATOM 3821 C C . ASP A 1 259 ? 15.238 34.080 23.710 1.00 7.87 237 ASP A C 1
ATOM 3822 O O . ASP A 1 259 ? 16.012 33.347 24.314 1.00 8.14 237 ASP A O 1
ATOM 3831 N N . ASN A 1 260 ? 13.973 33.744 23.487 1.00 9.10 238 ASN A N 1
ATOM 3832 C CA . ASN A 1 260 ? 13.439 32.464 23.928 1.00 9.04 238 ASN A CA 1
ATOM 3833 C C . ASN A 1 260 ? 13.904 31.340 22.987 1.00 9.82 238 ASN A C 1
ATOM 3834 O O . ASN A 1 260 ? 13.490 31.284 21.830 1.00 11.14 238 ASN A O 1
ATOM 3845 N N . GLY A 1 261 ? 14.785 30.470 23.474 1.00 8.48 239 GLY A N 1
ATOM 3846 C CA . GLY A 1 261 ? 15.302 29.379 22.678 1.00 9.80 239 GLY A CA 1
ATOM 3847 C C . GLY A 1 261 ? 14.823 27.991 23.071 1.00 9.26 239 GLY A C 1
ATOM 3848 O O . GLY A 1 261 ? 15.320 27.014 22.523 1.00 9.94 239 GLY A O 1
ATOM 3852 N N . TYR A 1 262 ? 13.862 27.881 23.995 1.00 9.63 240 TYR A N 1
ATOM 3853 C CA . TYR A 1 262 ? 13.482 26.554 24.510 1.00 10.28 240 TYR A CA 1
ATOM 3854 C C . TYR A 1 262 ? 13.040 25.580 23.409 1.00 10.95 240 TYR A C 1
ATOM 3855 O O . TYR A 1 262 ? 13.395 24.402 23.429 1.00 11.52 240 TYR A O 1
ATOM 3873 N N . ALA A 1 263 ? 12.272 26.080 22.448 1.00 10.84 241 ALA A N 1
ATOM 3874 C CA . ALA A 1 263 ? 11.687 25.232 21.419 1.00 11.46 241 ALA A CA 1
ATOM 3875 C C . ALA A 1 263 ? 12.694 24.853 20.336 1.00 11.68 241 ALA A C 1
ATOM 3876 O O . ALA A 1 263 ? 12.409 24.003 19.496 1.00 14.12 241 ALA A O 1
ATOM 3883 N N A ARG A 1 264 ? 13.862 25.482 20.343 0.93 11.36 242 ARG A N 1
ATOM 3884 C CA A ARG A 1 264 ? 14.882 25.134 19.355 0.93 11.98 242 ARG A CA 1
ATOM 3885 C C A ARG A 1 264 ? 15.470 23.747 19.569 0.93 12.20 242 ARG A C 1
ATOM 3886 O O A ARG A 1 264 ? 15.901 23.105 18.615 0.93 15.44 242 ARG A O 1
ATOM 3907 N N . ALA A 1 265 ? 15.472 23.270 20.811 1.00 13.45 243 ALA A N 1
ATOM 3908 C CA . ALA A 1 265 ? 15.900 21.902 21.100 1.00 12.81 243 ALA A CA 1
ATOM 3909 C C . ALA A 1 265 ? 15.254 21.476 22.409 1.00 11.89 243 ALA A C 1
ATOM 3910 O O . ALA A 1 265 ? 15.879 21.534 23.476 1.00 10.91 243 ALA A O 1
ATOM 3917 N N . PRO A 1 266 ? 13.978 21.078 22.337 1.00 12.58 244 PRO A N 1
ATOM 3918 C CA . PRO A 1 266 ? 13.219 20.784 23.554 1.00 12.76 244 PRO A CA 1
ATOM 3919 C C . PRO A 1 266 ? 13.908 19.749 24.421 1.00 12.65 244 PRO A C 1
ATOM 3920 O O . PRO A 1 266 ? 14.295 18.682 23.948 1.00 14.00 244 PRO A O 1
ATOM 3931 N N . GLY A 1 267 ? 14.070 20.084 25.693 1.00 11.84 245 GLY A N 1
ATOM 3932 C CA . GLY A 1 267 ? 14.706 19.190 26.633 1.00 11.06 245 GLY A CA 1
ATOM 3933 C C . GLY A 1 267 ? 16.195 19.396 26.774 1.00 9.33 245 GLY A C 1
ATOM 3934 O O . GLY A 1 267 ? 16.748 19.116 27.835 1.00 11.20 245 GLY A O 1
ATOM 3938 N N . TYR A 1 268 ? 16.831 19.908 25.724 1.00 9.20 246 TYR A N 1
ATOM 3939 C CA . TYR A 1 268 ? 18.256 20.271 25.755 1.00 9.60 246 TYR A CA 1
ATOM 3940 C C . TYR A 1 268 ? 18.480 21.694 26.247 1.00 7.84 246 TYR A C 1
ATOM 3941 O O . TYR A 1 268 ? 19.445 21.964 26.963 1.00 8.54 246 TYR A O 1
ATOM 3959 N N . VAL A 1 269 ? 17.619 22.612 25.827 1.00 8.20 247 VAL A N 1
ATOM 3960 C CA . VAL A 1 269 ? 17.728 24.001 26.254 1.00 7.92 247 VAL A CA 1
ATOM 3961 C C . VAL A 1 269 ? 17.080 24.129 27.619 1.00 8.02 247 VAL A C 1
ATOM 3962 O O . VAL A 1 269 ? 15.868 23.941 27.772 1.00 8.67 247 VAL A O 1
ATOM 3975 N N . VAL A 1 270 ? 17.903 24.429 28.619 1.00 8.31 248 VAL A N 1
ATOM 3976 C CA . VAL A 1 270 ? 17.484 24.423 30.023 1.00 8.38 248 VAL A CA 1
ATOM 3977 C C . VAL A 1 270 ? 17.220 25.820 30.575 1.00 7.72 248 VAL A C 1
ATOM 3978 O O . VAL A 1 270 ? 16.667 25.967 31.660 1.00 8.81 248 VAL A O 1
ATOM 3991 N N . GLY A 1 271 ? 17.628 26.844 29.838 1.00 8.44 249 GLY A N 1
ATOM 3992 C CA . GLY A 1 271 ? 17.322 28.195 30.245 1.00 8.27 249 GLY A CA 1
ATOM 3993 C C . GLY A 1 271 ? 17.347 29.153 29.066 1.00 7.84 249 GLY A C 1
ATOM 3994 O O . GLY A 1 271 ? 18.047 28.905 28.083 1.00 8.35 249 GLY A O 1
ATOM 3998 N N . SER A 1 272 ? 16.587 30.246 29.169 1.00 8.17 250 SER A N 1
ATOM 3999 C CA . SER A 1 272 ? 16.692 31.370 28.264 1.00 7.28 250 SER A CA 1
ATOM 4000 C C . SER A 1 272 ? 16.808 32.645 29.097 1.00 7.27 250 SER A C 1
ATOM 4001 O O . SER A 1 272 ? 15.870 33.020 29.803 1.00 8.27 250 SER A O 1
ATOM 4009 N N . SER A 1 273 ? 17.967 33.288 28.997 1.00 6.89 251 SER A N 1
ATOM 4010 C CA . SER A 1 273 ? 18.291 34.496 29.744 1.00 7.30 251 SER A CA 1
ATOM 4011 C C . SER A 1 273 ? 18.370 35.610 28.715 1.00 7.59 251 SER A C 1
ATOM 4012 O O . SER A 1 273 ? 19.273 35.605 27.880 1.00 7.61 251 SER A O 1
ATOM 4020 N N . VAL A 1 274 ? 17.428 36.546 28.779 1.00 7.16 252 VAL A N 1
ATOM 4021 C CA . VAL A 1 274 ? 17.080 37.329 27.608 1.00 7.15 252 VAL A CA 1
ATOM 4022 C C . VAL A 1 274 ? 17.119 38.830 27.821 1.00 6.82 252 VAL A C 1
ATOM 4023 O O . VAL A 1 274 ? 17.079 39.335 28.943 1.00 8.52 252 VAL A O 1
ATOM 4036 N N . MET A 1 275 ? 17.203 39.529 26.689 1.00 8.14 253 MET A N 1
ATOM 4037 C CA . MET A 1 275 ? 17.039 40.972 26.595 1.00 8.47 253 MET A CA 1
ATOM 4038 C C . MET A 1 275 ? 15.749 41.233 25.830 1.00 8.46 253 MET A C 1
ATOM 4039 O O . MET A 1 275 ? 15.455 40.550 24.837 1.00 8.21 253 MET A O 1
ATOM 4053 N N . GLU A 1 276 ? 14.986 42.238 26.258 1.00 7.49 254 GLU A N 1
ATOM 4054 C CA . GLU A 1 276 ? 13.693 42.526 25.639 1.00 7.90 254 GLU A CA 1
ATOM 4055 C C . GLU A 1 276 ? 13.871 43.479 24.447 1.00 7.57 254 GLU A C 1
ATOM 4056 O O . GLU A 1 276 ? 13.309 44.582 24.398 1.00 8.63 254 GLU A O 1
ATOM 4068 N N . GLN A 1 277 ? 14.664 43.025 23.488 1.00 6.82 255 GLN A N 1
ATOM 4069 C CA . GLN A 1 277 ? 15.064 43.848 22.364 1.00 7.20 255 GLN A CA 1
ATOM 4070 C C . GLN A 1 277 ? 13.920 44.062 21.369 1.00 6.82 255 GLN A C 1
ATOM 4071 O O . GLN A 1 277 ? 13.809 45.138 20.778 1.00 7.89 255 GLN A O 1
ATOM 4085 N N . GLU A 1 278 ? 13.055 43.071 21.169 1.00 8.16 256 GLU A N 1
ATOM 4086 C CA . GLU A 1 278 ? 11.928 43.283 20.258 1.00 7.66 256 GLU A CA 1
ATOM 4087 C C . GLU A 1 278 ? 11.052 44.421 20.798 1.00 7.51 256 GLU A C 1
ATOM 4088 O O . GLU A 1 278 ? 10.698 45.356 20.066 1.00 8.15 256 GLU A O 1
ATOM 4100 N N . ARG A 1 279 ? 10.734 44.368 22.086 1.00 7.38 257 ARG A N 1
ATOM 4101 C CA . ARG A 1 279 ? 9.896 45.391 22.670 1.00 8.26 257 ARG A CA 1
ATOM 4102 C C . ARG A 1 279 ? 10.573 46.761 22.666 1.00 7.79 257 ARG A C 1
ATOM 4103 O O . ARG A 1 279 ? 9.946 47.771 22.347 1.00 7.80 257 ARG A O 1
ATOM 4124 N N . LEU A 1 280 ? 11.837 46.813 23.048 1.00 7.34 258 LEU A N 1
ATOM 4125 C CA . LEU A 1 280 ? 12.526 48.095 23.088 1.00 7.23 258 LEU A CA 1
ATOM 4126 C C . LEU A 1 280 ? 12.625 48.721 21.693 1.00 8.24 258 LEU A C 1
ATOM 4127 O O . LEU A 1 280 ? 12.413 49.922 21.531 1.00 8.37 258 LEU A O 1
ATOM 4143 N N . ALA A 1 281 ? 12.922 47.902 20.688 1.00 7.37 259 ALA A N 1
ATOM 4144 C CA . ALA A 1 281 ? 13.003 48.387 19.318 1.00 7.82 259 ALA A CA 1
ATOM 4145 C C . ALA A 1 281 ? 11.648 48.946 18.874 1.00 7.03 259 ALA A C 1
ATOM 4146 O O . ALA A 1 281 ? 11.562 50.023 18.280 1.00 7.96 259 ALA A O 1
ATOM 4153 N N . TYR A 1 282 ? 10.588 48.208 19.165 1.00 7.01 260 TYR A N 1
ATOM 4154 C CA . TYR A 1 282 ? 9.223 48.666 18.892 1.00 7.26 260 TYR A CA 1
ATOM 4155 C C . TYR A 1 282 ? 8.936 50.003 19.595 1.00 7.05 260 TYR A C 1
ATOM 4156 O O . TYR A 1 282 ? 8.467 50.970 18.960 1.00 8.04 260 TYR A O 1
ATOM 4174 N N . GLU A 1 283 ? 9.226 50.076 20.888 1.00 7.38 261 GLU A N 1
ATOM 4175 C CA . GLU A 1 283 ? 8.908 51.275 21.654 1.00 7.96 261 GLU A CA 1
ATOM 4176 C C . GLU A 1 283 ? 9.643 52.503 21.152 1.00 7.98 261 GLU A C 1
ATOM 4177 O O . GLU A 1 283 ? 9.056 53.580 21.034 1.00 8.88 261 GLU A O 1
ATOM 4189 N N . GLN A 1 284 ? 10.930 52.359 20.851 1.00 8.33 262 GLN A N 1
ATOM 4190 C CA . GLN A 1 284 ? 11.720 53.519 20.445 1.00 8.26 262 GLN A CA 1
ATOM 4191 C C . GLN A 1 284 ? 11.415 53.949 19.019 1.00 8.63 262 GLN A C 1
ATOM 4192 O O . GLN A 1 284 ? 11.426 55.139 18.704 1.00 9.06 262 GLN A O 1
ATOM 4206 N N . THR A 1 285 ? 11.104 52.977 18.170 1.00 7.79 263 THR A N 1
ATOM 4207 C CA . THR A 1 285 ? 10.689 53.295 16.809 1.00 8.34 263 THR A CA 1
ATOM 4208 C C . THR A 1 285 ? 9.389 54.073 16.832 1.00 7.82 263 THR A C 1
ATOM 4209 O O . THR A 1 285 ? 9.215 55.036 16.091 1.00 8.80 263 THR A O 1
ATOM 4220 N N A LEU A 1 286 ? 8.489 53.637 17.698 0.40 8.63 264 LEU A N 1
ATOM 4221 N N B LEU A 1 286 ? 8.447 53.657 17.674 0.60 8.43 264 LEU A N 1
ATOM 4222 C CA A LEU A 1 286 ? 7.220 54.301 17.889 0.40 9.01 264 LEU A CA 1
ATOM 4223 C CA B LEU A 1 286 ? 7.202 54.406 17.813 0.60 8.94 264 LEU A CA 1
ATOM 4224 C C A LEU A 1 286 ? 7.404 55.763 18.318 0.40 10.35 264 LEU A C 1
ATOM 4225 C C B LEU A 1 286 ? 7.451 55.834 18.260 0.60 9.95 264 LEU A C 1
ATOM 4226 O O A LEU A 1 286 ? 6.707 56.658 17.825 0.40 10.89 264 LEU A O 1
ATOM 4227 O O B LEU A 1 286 ? 6.825 56.776 17.748 0.60 9.82 264 LEU A O 1
ATOM 4258 N N . ARG A 1 287 ? 8.344 56.001 19.228 1.00 9.76 265 ARG A N 1
ATOM 4259 C CA . ARG A 1 287 ? 8.650 57.346 19.678 1.00 11.16 265 ARG A CA 1
ATOM 4260 C C . ARG A 1 287 ? 9.172 58.195 18.531 1.00 12.44 265 ARG A C 1
ATOM 4261 O O . ARG A 1 287 ? 8.809 59.347 18.391 1.00 12.29 265 ARG A O 1
ATOM 4283 N N A CYS A 1 288 ? 10.019 57.605 17.697 0.46 11.28 266 CYS A N 1
ATOM 4284 N N B CYS A 1 288 ? 10.024 57.626 17.695 0.54 11.59 266 CYS A N 1
ATOM 4285 C CA A CYS A 1 288 ? 10.551 58.287 16.525 0.46 10.90 266 CYS A CA 1
ATOM 4286 C CA B CYS A 1 288 ? 10.526 58.367 16.556 0.54 11.94 266 CYS A CA 1
ATOM 4287 C C A CYS A 1 288 ? 9.437 58.759 15.600 0.46 11.39 266 CYS A C 1
ATOM 4288 C C B CYS A 1 288 ? 9.371 58.802 15.663 0.54 11.80 266 CYS A C 1
ATOM 4289 O O A CYS A 1 288 ? 9.406 59.915 15.169 0.46 12.56 266 CYS A O 1
ATOM 4290 O O B CYS A 1 288 ? 9.238 59.981 15.324 0.54 12.70 266 CYS A O 1
ATOM 4305 N N . ILE A 1 289 ? 8.523 57.848 15.296 1.00 10.98 267 ILE A N 1
ATOM 4306 C CA . ILE A 1 289 ? 7.424 58.127 14.387 1.00 12.39 267 ILE A CA 1
ATOM 4307 C C . ILE A 1 289 ? 6.527 59.243 14.921 1.00 14.78 267 ILE A C 1
ATOM 4308 O O . ILE A 1 289 ? 6.030 60.071 14.151 1.00 16.14 267 ILE A O 1
ATOM 4325 N N A ARG A 1 290 ? 6.333 59.286 16.232 0.60 14.07 268 ARG A N 1
ATOM 4326 N N B ARG A 1 290 ? 6.322 59.261 16.237 0.40 15.33 268 ARG A N 1
ATOM 4327 C CA A ARG A 1 290 ? 5.419 60.265 16.806 0.60 14.97 268 ARG A CA 1
ATOM 4328 C CA B ARG A 1 290 ? 5.429 60.241 16.851 0.40 17.10 268 ARG A CA 1
ATOM 4329 C C A ARG A 1 290 ? 6.116 61.566 17.196 0.60 15.60 268 ARG A C 1
ATOM 4330 C C B ARG A 1 290 ? 6.187 61.454 17.401 0.40 17.47 268 ARG A C 1
ATOM 4331 O O A ARG A 1 290 ? 5.482 62.486 17.719 0.60 18.52 268 ARG A O 1
ATOM 4332 O O B ARG A 1 290 ? 5.667 62.199 18.235 0.40 18.32 268 ARG A O 1
ATOM 4373 N N . GLY A 1 291 ? 7.418 61.643 16.929 1.00 17.45 269 GLY A N 1
ATOM 4374 C CA . GLY A 1 291 ? 8.185 62.843 17.215 1.00 21.11 269 GLY A CA 1
ATOM 4375 C C . GLY A 1 291 ? 8.604 63.018 18.664 1.00 22.34 269 GLY A C 1
ATOM 4376 O O . GLY A 1 291 ? 8.772 64.142 19.139 1.00 24.88 269 GLY A O 1
ATOM 4381 N N . GLU A 1 292 ? 8.810 61.904 19.359 1.00 22.67 270 GLU A N 1
ATOM 4382 C CA . GLU A 1 292 ? 9.106 61.947 20.780 1.00 23.71 270 GLU A CA 1
ATOM 4383 C C . GLU A 1 292 ? 10.436 61.306 21.155 1.00 21.51 270 GLU A C 1
ATOM 4384 O O . GLU A 1 292 ? 10.750 61.198 22.334 1.00 23.06 270 GLU A O 1
ATOM 4396 N N . LEU A 1 293 ? 11.229 60.888 20.174 1.00 18.43 271 LEU A N 1
ATOM 4397 C CA . LEU A 1 293 ? 12.522 60.269 20.479 1.00 15.67 271 LEU A CA 1
ATOM 4398 C C . LEU A 1 293 ? 13.608 61.327 20.596 1.00 15.49 271 LEU A C 1
ATOM 4399 O O . LEU A 1 293 ? 13.861 62.060 19.651 1.00 17.81 271 LEU A O 1
ATOM 4415 N N . PRO A 1 294 ? 14.259 61.415 21.767 1.00 14.39 272 PRO A N 1
ATOM 4416 C CA . PRO A 1 294 ? 15.342 62.393 21.921 1.00 15.90 272 PRO A CA 1
ATOM 4417 C C . PRO A 1 294 ? 16.505 62.128 20.960 1.00 15.08 272 PRO A C 1
ATOM 4418 O O . PRO A 1 294 ? 16.736 60.993 20.511 1.00 14.82 272 PRO A O 1
ATOM 4429 N N . SER A 1 295 ? 17.271 63.178 20.684 1.00 15.58 273 SER A N 1
ATOM 4430 C CA . SER A 1 295 ? 18.366 63.087 19.723 1.00 17.06 273 SER A CA 1
ATOM 4431 C C . SER A 1 295 ? 19.596 62.384 20.300 1.00 14.79 273 SER A C 1
ATOM 4432 O O . SER A 1 295 ? 20.455 61.881 19.560 1.00 15.63 273 SER A O 1
ATOM 4440 N N . ALA A 1 296 ? 19.695 62.356 21.617 1.00 15.24 274 ALA A N 1
ATOM 4441 C CA . ALA A 1 296 ? 20.856 61.787 22.277 1.00 16.11 274 ALA A CA 1
ATOM 4442 C C . ALA A 1 296 ? 20.459 61.217 23.617 1.00 15.74 274 ALA A C 1
ATOM 4443 O O . ALA A 1 296 ? 19.323 61.408 24.068 1.00 16.99 274 ALA A O 1
ATOM 4450 N N . GLY A 1 297 ? 21.415 60.562 24.264 1.00 17.64 275 GLY A N 1
ATOM 4451 C CA . GLY A 1 297 ? 21.214 59.932 25.558 1.00 18.10 275 GLY A CA 1
ATOM 4452 C C . GLY A 1 297 ? 21.771 58.527 25.559 1.00 15.46 275 GLY A C 1
ATOM 4453 O O . GLY A 1 297 ? 21.888 57.937 24.523 1.00 14.48 275 GLY A O 1
ATOM 4457 N N . ALA A 1 298 ? 22.149 58.007 26.718 1.00 17.22 276 ALA A N 1
ATOM 4458 C CA . ALA A 1 298 ? 22.642 56.633 26.847 1.00 18.16 276 ALA A CA 1
ATOM 4459 C C . ALA A 1 298 ? 22.060 55.958 28.081 1.00 17.29 276 ALA A C 1
ATOM 4460 O O . ALA A 1 298 ? 22.520 56.161 29.201 1.00 18.68 276 ALA A O 1
ATOM 4467 N N . TRP A 1 299 ? 21.053 55.135 27.843 1.00 13.80 277 TRP A N 1
ATOM 4468 C CA . TRP A 1 299 ? 20.265 54.481 28.862 1.00 12.16 277 TRP A CA 1
ATOM 4469 C C . TRP A 1 299 ? 20.777 53.082 29.142 1.00 11.54 277 TRP A C 1
ATOM 4470 O O . TRP A 1 299 ? 21.280 52.407 28.240 1.00 11.80 277 TRP A O 1
ATOM 4491 N N . THR A 1 300 ? 20.601 52.635 30.382 1.00 11.76 278 THR A N 1
ATOM 4492 C CA . THR A 1 300 ? 20.891 51.260 30.767 1.00 11.66 278 THR A CA 1
ATOM 4493 C C . THR A 1 300 ? 19.627 50.695 31.401 1.00 12.07 278 THR A C 1
ATOM 4494 O O . THR A 1 300 ? 19.073 51.288 32.339 1.00 14.88 278 THR A O 1
ATOM 4505 N N . LEU A 1 301 ? 19.173 49.554 30.888 1.00 10.88 279 LEU A N 1
ATOM 4506 C CA . LEU A 1 301 ? 17.931 48.929 31.332 1.00 10.75 279 LEU A CA 1
ATOM 4507 C C . LEU A 1 301 ? 18.186 47.497 31.774 1.00 11.04 279 LEU A C 1
ATOM 4508 O O . LEU A 1 301 ? 18.845 46.731 31.078 1.00 11.13 279 LEU A O 1
ATOM 4524 N N . GLY A 1 302 ? 17.645 47.125 32.926 1.00 11.23 280 GLY A N 1
ATOM 4525 C CA . GLY A 1 302 ? 17.897 45.810 33.489 1.00 11.03 280 GLY A CA 1
ATOM 4526 C C . GLY A 1 302 ? 16.650 45.110 33.985 1.00 10.54 280 GLY A C 1
ATOM 4527 O O . GLY A 1 302 ? 15.534 45.426 33.589 1.00 11.30 280 GLY A O 1
ATOM 4531 N N . VAL A 1 303 ? 16.849 44.160 34.885 1.00 10.85 281 VAL A N 1
ATOM 4532 C CA . VAL A 1 303 ? 15.755 43.339 35.394 1.00 10.75 281 VAL A CA 1
ATOM 4533 C C . VAL A 1 303 ? 14.675 44.199 36.046 1.00 11.48 281 VAL A C 1
ATOM 4534 O O . VAL A 1 303 ? 13.484 43.997 35.815 1.00 12.25 281 VAL A O 1
ATOM 4547 N N . LYS A 1 304 ? 15.091 45.147 36.878 1.00 11.30 282 LYS A N 1
ATOM 4548 C CA . LYS A 1 304 ? 14.142 45.961 37.629 1.00 13.16 282 LYS A CA 1
ATOM 4549 C C . LYS A 1 304 ? 13.353 46.902 36.711 1.00 13.63 282 LYS A C 1
ATOM 4550 O O . LYS A 1 304 ? 12.292 47.383 37.096 1.00 17.28 282 LYS A O 1
ATOM 4569 N N . ASP A 1 305 ? 13.857 47.157 35.503 1.00 12.43 283 ASP A N 1
ATOM 4570 C CA . ASP A 1 305 ? 13.154 47.969 34.517 1.00 12.38 283 ASP A CA 1
ATOM 4571 C C . ASP A 1 305 ? 12.262 47.145 33.604 1.00 13.10 283 ASP A C 1
ATOM 4572 O O . ASP A 1 305 ? 11.481 47.711 32.840 1.00 15.37 283 ASP A O 1
ATOM 4581 N N . GLY A 1 306 ? 12.420 45.824 33.642 1.00 11.95 284 GLY A N 1
ATOM 4582 C CA . GLY A 1 306 ? 11.627 44.929 32.818 1.00 12.48 284 GLY A CA 1
ATOM 4583 C C . GLY A 1 306 ? 12.249 44.522 31.489 1.00 10.48 284 GLY A C 1
ATOM 4584 O O . GLY A 1 306 ? 11.586 43.859 30.673 1.00 12.31 284 GLY A O 1
ATOM 4588 N N . TYR A 1 307 ? 13.519 44.872 31.268 1.00 9.26 285 TYR A N 1
ATOM 4589 C CA . TYR A 1 307 ? 14.141 44.653 29.958 1.00 9.07 285 TYR A CA 1
ATOM 4590 C C . TYR A 1 307 ? 15.200 43.552 29.906 1.00 9.15 285 TYR A C 1
ATOM 4591 O O . TYR A 1 307 ? 15.704 43.242 28.831 1.00 9.42 285 TYR A O 1
ATOM 4609 N N . VAL A 1 308 ? 15.526 42.959 31.054 1.00 9.05 286 VAL A N 1
ATOM 4610 C CA . VAL A 1 308 ? 16.304 41.720 31.127 1.00 9.39 286 VAL A CA 1
ATOM 4611 C C . VAL A 1 308 ? 15.454 40.746 31.925 1.00 8.50 286 VAL A C 1
ATOM 4612 O O . VAL A 1 308 ? 14.859 41.141 32.914 1.00 9.59 286 VAL A O 1
ATOM 4625 N N . ARG A 1 309 ? 15.357 39.498 31.470 1.00 8.71 287 ARG A N 1
ATOM 4626 C CA . ARG A 1 309 ? 14.481 38.510 32.111 1.00 11.24 287 ARG A CA 1
ATOM 4627 C C . ARG A 1 309 ? 15.130 37.154 32.054 1.00 9.52 287 ARG A C 1
ATOM 4628 O O . ARG A 1 309 ? 15.972 36.903 31.209 1.00 9.29 287 ARG A O 1
ATOM 4649 N N . PHE A 1 310 ? 14.693 36.267 32.944 1.00 9.78 288 PHE A N 1
ATOM 4650 C CA . PHE A 1 310 ? 14.915 34.845 32.761 1.00 10.32 288 PHE A CA 1
ATOM 4651 C C . PHE A 1 310 ? 13.546 34.233 32.510 1.00 9.37 288 PHE A C 1
ATOM 4652 O O . PHE A 1 310 ? 12.642 34.392 33.322 1.00 11.05 288 PHE A O 1
ATOM 4669 N N . ILE A 1 311 ? 13.389 33.531 31.392 1.00 8.73 289 ILE A N 1
ATOM 4670 C CA . ILE A 1 311 ? 12.069 33.062 30.992 1.00 9.44 289 ILE A CA 1
ATOM 4671 C C . ILE A 1 311 ? 11.676 31.786 31.742 1.00 10.76 289 ILE A C 1
ATOM 4672 O O . ILE A 1 311 ? 12.082 30.688 31.393 1.00 13.44 289 ILE A O 1
ATOM 4688 N N . GLU A 1 312 ? 10.859 31.953 32.766 1.00 12.98 290 GLU A N 1
ATOM 4689 C CA . GLU A 1 312 ? 10.359 30.847 33.563 1.00 15.90 290 GLU A CA 1
ATOM 4690 C C . GLU A 1 312 ? 8.990 30.376 33.119 1.00 17.78 290 GLU A C 1
ATOM 4691 O O . GLU A 1 312 ? 8.541 29.302 33.544 1.00 21.44 290 GLU A O 1
ATOM 4703 N N . GLU A 1 313 ? 8.304 31.181 32.312 1.00 19.39 291 GLU A N 1
ATOM 4704 C CA . GLU A 1 313 ? 6.889 30.929 32.040 1.00 21.12 291 GLU A CA 1
ATOM 4705 C C . GLU A 1 313 ? 6.636 29.937 30.898 1.00 21.77 291 GLU A C 1
ATOM 4706 O O . GLU A 1 313 ? 5.514 29.477 30.705 1.00 24.44 291 GLU A O 1
ATOM 4718 N N . ASP A 1 314 ? 7.683 29.575 30.170 1.00 18.13 292 ASP A N 1
ATOM 4719 C CA . ASP A 1 314 ? 7.551 28.655 29.043 1.00 16.46 292 ASP A CA 1
ATOM 4720 C C . ASP A 1 314 ? 7.308 27.227 29.532 1.00 15.64 292 ASP A C 1
ATOM 4721 O O . ASP A 1 314 ? 8.054 26.717 30.356 1.00 14.43 292 ASP A O 1
ATOM 4730 N N . PRO A 1 315 ? 6.244 26.578 29.032 1.00 15.84 293 PRO A N 1
ATOM 4731 C CA . PRO A 1 315 ? 5.986 25.200 29.454 1.00 16.42 293 PRO A CA 1
ATOM 4732 C C . PRO A 1 315 ? 7.158 24.247 29.216 1.00 14.97 293 PRO A C 1
ATOM 4733 O O . PRO A 1 315 ? 7.307 23.289 29.949 1.00 14.95 293 PRO A O 1
ATOM 4744 N N . LEU A 1 316 ? 8.000 24.502 28.223 1.00 14.76 294 LEU A N 1
ATOM 4745 C CA . LEU A 1 316 ? 9.132 23.626 27.997 1.00 14.08 294 LEU A CA 1
ATOM 4746 C C . LEU A 1 316 ? 10.136 23.701 29.146 1.00 13.28 294 LEU A C 1
ATOM 4747 O O . LEU A 1 316 ? 10.764 22.702 29.490 1.00 15.92 294 LEU A O 1
ATOM 4763 N N . TYR A 1 317 ? 10.294 24.878 29.740 1.00 12.65 295 TYR A N 1
ATOM 4764 C CA . TYR A 1 317 ? 11.177 25.021 30.897 1.00 11.88 295 TYR A CA 1
ATOM 4765 C C . TYR A 1 317 ? 10.651 24.199 32.063 1.00 11.48 295 TYR A C 1
ATOM 4766 O O . TYR A 1 317 ? 11.397 23.486 32.716 1.00 12.41 295 TYR A O 1
ATOM 4784 N N . LEU A 1 318 ? 9.355 24.316 32.315 1.00 12.75 296 LEU A N 1
ATOM 4785 C CA . LEU A 1 318 ? 8.724 23.616 33.413 1.00 15.92 296 LEU A CA 1
ATOM 4786 C C . LEU A 1 318 ? 8.812 22.093 33.242 1.00 17.12 296 LEU A C 1
ATOM 4787 O O . LEU A 1 318 ? 8.919 21.354 34.230 1.00 23.06 296 LEU A O 1
ATOM 4803 N N . GLN A 1 319 ? 8.801 21.635 31.993 1.00 16.72 297 GLN A N 1
ATOM 4804 C CA . GLN A 1 319 ? 8.912 20.202 31.679 1.00 19.43 297 GLN A CA 1
ATOM 4805 C C . GLN A 1 319 ? 10.356 19.677 31.689 1.00 20.78 297 GLN A C 1
ATOM 4806 O O . GLN A 1 319 ? 10.592 18.489 31.930 1.00 25.36 297 GLN A O 1
ATOM 4820 N N . THR A 1 320 ? 11.302 20.566 31.418 1.00 17.71 298 THR A N 1
ATOM 4821 C CA . THR A 1 320 ? 12.700 20.220 31.151 1.00 18.78 298 THR A CA 1
ATOM 4822 C C . THR A 1 320 ? 13.555 20.228 32.404 1.00 16.33 298 THR A C 1
ATOM 4823 O O . THR A 1 320 ? 14.522 19.470 32.499 1.00 18.45 298 THR A O 1
ATOM 4834 N N . VAL A 1 321 ? 13.214 21.112 33.344 1.00 13.78 299 VAL A N 1
ATOM 4835 C CA . VAL A 1 321 ? 14.075 21.405 34.481 1.00 11.56 299 VAL A CA 1
ATOM 4836 C C . VAL A 1 321 ? 13.369 21.028 35.784 1.00 10.42 299 VAL A C 1
ATOM 4837 O O . VAL A 1 321 ? 12.232 21.417 35.998 1.00 12.73 299 VAL A O 1
ATOM 4850 N N . PRO A 1 322 ? 14.032 20.231 36.634 1.00 10.48 300 PRO A N 1
ATOM 4851 C CA . PRO A 1 322 ? 13.372 19.724 37.842 1.00 12.22 300 PRO A CA 1
ATOM 4852 C C . PRO A 1 322 ? 13.145 20.802 38.909 1.00 11.88 300 PRO A C 1
ATOM 4853 O O . PRO A 1 322 ? 13.802 21.855 38.956 1.00 11.43 300 PRO A O 1
ATOM 4864 N N . GLU A 1 323 ? 12.208 20.496 39.800 1.00 12.24 301 GLU A N 1
ATOM 4865 C CA . GLU A 1 323 ? 11.736 21.450 40.797 1.00 11.80 301 GLU A CA 1
ATOM 4866 C C . GLU A 1 323 ? 12.843 22.157 41.597 1.00 11.68 301 GLU A C 1
ATOM 4867 O O . GLU A 1 323 ? 12.785 23.362 41.755 1.00 11.54 301 GLU A O 1
ATOM 4879 N N . PRO A 1 324 ? 13.813 21.411 42.155 1.00 11.79 302 PRO A N 1
ATOM 4880 C CA . PRO A 1 324 ? 14.758 22.119 43.036 1.00 11.91 302 PRO A CA 1
ATOM 4881 C C . PRO A 1 324 ? 15.541 23.212 42.314 1.00 10.07 302 PRO A C 1
ATOM 4882 O O . PRO A 1 324 ? 15.869 24.250 42.893 1.00 10.65 302 PRO A O 1
ATOM 4893 N N . ILE A 1 325 ? 15.851 22.971 41.043 1.00 9.84 303 ILE A N 1
ATOM 4894 C CA . ILE A 1 325 ? 16.572 23.956 40.241 1.00 10.28 303 ILE A CA 1
ATOM 4895 C C . ILE A 1 325 ? 15.669 25.154 39.958 1.00 10.15 303 ILE A C 1
ATOM 4896 O O . ILE A 1 325 ? 16.084 26.320 40.116 1.00 10.70 303 ILE A O 1
ATOM 4912 N N . ARG A 1 326 ? 14.429 24.888 39.558 1.00 9.53 304 ARG A N 1
ATOM 4913 C CA . ARG A 1 326 ? 13.504 25.988 39.266 1.00 9.95 304 ARG A CA 1
ATOM 4914 C C . ARG A 1 326 ? 13.241 26.836 40.502 1.00 9.79 304 ARG A C 1
ATOM 4915 O O . ARG A 1 326 ? 13.133 28.053 40.399 1.00 10.64 304 ARG A O 1
ATOM 4936 N N . VAL A 1 327 ? 13.137 26.202 41.668 1.00 10.03 305 VAL A N 1
ATOM 4937 C CA . VAL A 1 327 ? 12.889 26.915 42.912 1.00 9.69 305 VAL A CA 1
ATOM 4938 C C . VAL A 1 327 ? 14.048 27.874 43.202 1.00 10.46 305 VAL A C 1
ATOM 4939 O O . VAL A 1 327 ? 13.835 29.024 43.535 1.00 12.00 305 VAL A O 1
ATOM 4952 N N A ARG A 1 328 ? 15.280 27.402 43.062 0.53 9.83 306 ARG A N 1
ATOM 4953 N N B ARG A 1 328 ? 15.280 27.388 43.070 0.47 9.99 306 ARG A N 1
ATOM 4954 C CA A ARG A 1 328 ? 16.440 28.259 43.313 0.53 10.75 306 ARG A CA 1
ATOM 4955 C CA B ARG A 1 328 ? 16.458 28.229 43.302 0.47 10.82 306 ARG A CA 1
ATOM 4956 C C A ARG A 1 328 ? 16.590 29.369 42.281 0.53 10.88 306 ARG A C 1
ATOM 4957 C C B ARG A 1 328 ? 16.574 29.362 42.288 0.47 10.93 306 ARG A C 1
ATOM 4958 O O A ARG A 1 328 ? 16.992 30.479 42.608 0.53 11.60 306 ARG A O 1
ATOM 4959 O O B ARG A 1 328 ? 16.938 30.480 42.637 0.47 11.76 306 ARG A O 1
ATOM 5000 N N . GLN A 1 329 ? 16.265 29.072 41.035 1.00 10.08 307 GLN A N 1
ATOM 5001 C CA . GLN A 1 329 ? 16.349 30.093 39.997 1.00 9.65 307 GLN A CA 1
ATOM 5002 C C . GLN A 1 329 ? 15.310 31.209 40.258 1.00 10.82 307 GLN A C 1
ATOM 5003 O O . GLN A 1 329 ? 15.603 32.393 40.117 1.00 11.70 307 GLN A O 1
ATOM 5018 N N A SER A 1 330 ? 14.101 30.831 40.673 0.73 10.73 308 SER A N 1
ATOM 5019 N N B SER A 1 330 ? 14.121 30.811 40.692 0.27 11.50 308 SER A N 1
ATOM 5020 C CA A SER A 1 330 ? 13.078 31.821 41.029 0.73 11.73 308 SER A CA 1
ATOM 5021 C CA B SER A 1 330 ? 13.072 31.765 41.021 0.27 12.57 308 SER A CA 1
ATOM 5022 C C A SER A 1 330 ? 13.527 32.696 42.195 0.73 13.03 308 SER A C 1
ATOM 5023 C C B SER A 1 330 ? 13.459 32.655 42.208 0.27 13.05 308 SER A C 1
ATOM 5024 O O A SER A 1 330 ? 13.322 33.914 42.201 0.73 13.38 308 SER A O 1
ATOM 5025 O O B SER A 1 330 ? 13.156 33.847 42.224 0.27 12.63 308 SER A O 1
ATOM 5040 N N . ALA A 1 331 ? 14.119 32.066 43.202 1.00 13.28 309 ALA A N 1
ATOM 5041 C CA . ALA A 1 331 ? 14.577 32.802 44.377 1.00 14.98 309 ALA A CA 1
ATOM 5042 C C . ALA A 1 331 ? 15.637 33.826 43.970 1.00 14.27 309 ALA A C 1
ATOM 5043 O O . ALA A 1 331 ? 15.651 34.957 44.463 1.00 14.55 309 ALA A O 1
ATOM 5051 N N . LEU A 1 332 ? 16.527 33.430 43.068 1.00 13.40 310 LEU A N 1
ATOM 5052 C CA . LEU A 1 332 ? 17.533 34.358 42.585 1.00 12.53 310 LEU A CA 1
ATOM 5053 C C . LEU A 1 332 ? 16.879 35.545 41.884 1.00 12.98 310 LEU A C 1
ATOM 5054 O O . LEU A 1 332 ? 17.247 36.702 42.099 1.00 14.16 310 LEU A O 1
ATOM 5070 N N . LEU A 1 333 ? 15.914 35.265 41.021 1.00 12.46 311 LEU A N 1
ATOM 5071 C CA . LEU A 1 333 ? 15.238 36.349 40.319 1.00 13.16 311 LEU A CA 1
ATOM 5072 C C . LEU A 1 333 ? 14.640 37.351 41.307 1.00 13.82 311 LEU A C 1
ATOM 5073 O O . LEU A 1 333 ? 14.714 38.568 41.105 1.00 14.15 311 LEU A O 1
ATOM 5089 N N . ARG A 1 334 ? 14.082 36.843 42.398 1.00 14.38 312 ARG A N 1
ATOM 5090 C CA . ARG A 1 334 ? 13.504 37.721 43.414 1.00 14.49 312 ARG A CA 1
ATOM 5091 C C . ARG A 1 334 ? 14.544 38.640 44.070 1.00 14.28 312 ARG A C 1
ATOM 5092 O O . ARG A 1 334 ? 14.252 39.797 44.316 1.00 13.84 312 ARG A O 1
ATOM 5113 N N A ARG A 1 335 ? 15.743 38.127 44.329 0.53 13.76 313 ARG A N 1
ATOM 5114 N N B ARG A 1 335 ? 15.734 38.124 44.364 0.47 14.66 313 ARG A N 1
ATOM 5115 C CA A ARG A 1 335 ? 16.805 38.924 44.937 0.53 13.11 313 ARG A CA 1
ATOM 5116 C CA B ARG A 1 335 ? 16.790 38.952 44.935 0.47 15.18 313 ARG A CA 1
ATOM 5117 C C A ARG A 1 335 ? 17.305 40.014 43.989 0.53 12.87 313 ARG A C 1
ATOM 5118 C C B ARG A 1 335 ? 17.155 40.074 43.972 0.47 14.97 313 ARG A C 1
ATOM 5119 O O A ARG A 1 335 ? 17.711 41.085 44.439 0.53 11.88 313 ARG A O 1
ATOM 5120 O O B ARG A 1 335 ? 17.330 41.219 44.388 0.47 15.63 313 ARG A O 1
ATOM 5161 N N . ILE A 1 336 ? 17.266 39.756 42.685 1.00 12.97 314 ILE A N 1
ATOM 5162 C CA . ILE A 1 336 ? 17.655 40.771 41.720 1.00 13.41 314 ILE A CA 1
ATOM 5163 C C . ILE A 1 336 ? 16.537 41.789 41.552 1.00 14.95 314 ILE A C 1
ATOM 5164 O O . ILE A 1 336 ? 16.790 42.994 41.487 1.00 14.64 314 ILE A O 1
ATOM 5181 N N . GLN A 1 337 ? 15.298 41.320 41.514 1.00 13.03 315 GLN A N 1
ATOM 5182 C CA . GLN A 1 337 ? 14.163 42.217 41.363 1.00 14.62 315 GLN A CA 1
ATOM 5183 C C . GLN A 1 337 ? 14.045 43.210 42.520 1.00 14.10 315 GLN A C 1
ATOM 5184 O O . GLN A 1 337 ? 13.567 44.312 42.322 1.00 15.97 315 GLN A O 1
ATOM 5198 N N . SER A 1 338 ? 14.482 42.828 43.719 1.00 14.68 316 SER A N 1
ATOM 5199 C CA . SER A 1 338 ? 14.395 43.735 44.883 1.00 13.52 316 SER A CA 1
ATOM 5200 C C . SER A 1 338 ? 15.573 44.696 45.027 1.00 14.27 316 SER A C 1
ATOM 5201 O O . SER A 1 338 ? 15.462 45.690 45.738 1.00 15.66 316 SER A O 1
ATOM 5209 N N . GLY A 1 339 ? 16.690 44.394 44.386 1.00 14.25 317 GLY A N 1
ATOM 5210 C CA . GLY A 1 339 ? 17.921 45.138 44.568 1.00 16.14 317 GLY A CA 1
ATOM 5211 C C . GLY A 1 339 ? 18.798 44.527 45.648 1.00 17.45 317 GLY A C 1
ATOM 5212 O O . GLY A 1 339 ? 19.959 44.913 45.804 1.00 19.16 317 GLY A O 1
ATOM 5216 N N . GLU A 1 340 ? 18.252 43.600 46.424 1.00 17.89 318 GLU A N 1
ATOM 5217 C CA . GLU A 1 340 ? 19.059 42.890 47.424 1.00 19.26 318 GLU A CA 1
ATOM 5218 C C . GLU A 1 340 ? 20.375 42.377 46.854 1.00 19.50 318 GLU A C 1
ATOM 5219 O O . GLU A 1 340 ? 21.433 42.545 47.469 1.00 22.67 318 GLU A O 1
ATOM 5231 N N . LEU A 1 341 ? 20.289 41.702 45.709 1.00 17.40 319 LEU A N 1
ATOM 5232 C CA . LEU A 1 341 ? 21.453 41.398 44.904 1.00 17.86 319 LEU A CA 1
ATOM 5233 C C . LEU A 1 341 ? 21.432 42.444 43.809 1.00 17.79 319 LEU A C 1
ATOM 5234 O O . LEU A 1 341 ? 20.547 42.452 42.950 1.00 20.11 319 LEU A O 1
ATOM 5250 N N . THR A 1 342 ? 22.396 43.347 43.867 1.00 21.16 320 THR A N 1
ATOM 5251 C CA . THR A 1 342 ? 22.563 44.341 42.843 1.00 23.75 320 THR A CA 1
ATOM 5252 C C . THR A 1 342 ? 23.802 43.972 42.065 1.00 24.42 320 THR A C 1
ATOM 5253 O O . THR A 1 342 ? 24.878 43.709 42.629 1.00 25.46 320 THR A O 1
ATOM 5264 N N . LEU A 1 343 ? 23.625 43.895 40.759 1.00 24.62 321 LEU A N 1
ATOM 5265 C CA . LEU A 1 343 ? 24.715 43.575 39.878 1.00 24.66 321 LEU A CA 1
ATOM 5266 C C . LEU A 1 343 ? 24.847 44.778 38.967 1.00 26.27 321 LEU A C 1
ATOM 5267 O O . LEU A 1 343 ? 24.244 44.803 37.916 1.00 24.58 321 LEU A O 1
ATOM 5283 N N . PRO A 1 344 ? 25.587 45.814 39.407 1.00 28.15 322 PRO A N 1
ATOM 5284 C CA . PRO A 1 344 ? 25.700 47.025 38.584 1.00 30.48 322 PRO A CA 1
ATOM 5285 C C . PRO A 1 344 ? 26.648 46.844 37.393 1.00 31.03 322 PRO A C 1
ATOM 5286 O O . PRO A 1 344 ? 27.393 45.860 37.365 1.00 30.59 322 PRO A O 1
#

Solvent-accessible surface area: 13210 Å² total; per-residue (Å²): 254,68,8,91,0,0,0,0,0,6,10,97,44,139,96,11,12,28,21,28,17,0,0,66,0,0,58,102,0,0,85,63,12,106,89,99,72,75,63,6,8,34,64,56,42,83,12,7,71,77,83,86,66,14,97,110,72,0,24,102,7,3,50,50,154,122,16,115,2,0,0,2,0,21,41,51,0,23,138,20,0,75,33,4,16,162,128,46,81,172,12,82,2,0,1,0,18,3,101,9,56,153,66,157,8,0,1,0,7,91,4,26,14,70,4,0,0,21,0,1,0,8,0,0,0,7,0,0,47,33,107,25,209,59,21,59,100,62,71,66,0,0,0,0,0,0,53,72,53,104,40,1,52,126,35,3,32,41,0,0,46,35,0,0,104,60,28,40,109,61,0,94,29,42,54,67,69,21,46,28,80,117,35,31,71,112,0,7,72,28,0,78,77,0,58,134,94,12,2,3,0,0,0,2,14,0,7,18,0,9,81,4,0,0,43,0,0,102,101,49,10,0,7,0,1,5,4,12,33,68,0,1,76,107,1,78,34,54,1,0,1,0,1,2,3,34,0,46,84,2,0,37,42,13,0,31,74,4,3,138,50,117,14,55,45,31,26,33,125,65,22,6,14,114,79,29,29,2,78,8,8,54,110,26,85,43,2,85,140,22,3,48,112,91,10,51,96,118,0,29,30,0,10,148,86,0,100,81,21,137,44,77,17,140